Protein AF-A0A9Q0IWZ8-F1 (afdb_monomer_lite)

Organism: NCBI:txid630683

Secondary structure (DSSP, 8-state):
------SSSSSEEEEEE--SHHHHHHHHHHHHTT--EEEE-PPPBPTTSPBPS--S-HHHHHHHHHHHHHHHHHHHHHHHHGGGT----SS-----HHHHHHHHHHHHHHHHHHHHHHHHHTT-EEE-------------TT---EEEEEE---SSPPPTT---SSSSSSTTS-S-TTHHHH---HHHHTT-SS---SEEEE--SHHHHHHHHHHHHTT--EEEEESSSSSSTTS-HHHHHHHHHHS---EEE---S--------TT-------------------------S----HHHHHHHH-GGGEEEEEEEE--HHHHTTT--TTSEEEEEEEETTT-B-SSGGGG--BHHHHHTSPPPSS-TT-

Structure (mmCIF, N/CA/C/O backbone):
data_AF-A0A9Q0IWZ8-F1
#
_entry.id   AF-A0A9Q0IWZ8-F1
#
loop_
_atom_site.group_PDB
_atom_site.id
_atom_site.type_symbol
_atom_site.label_atom_id
_atom_site.label_alt_id
_atom_site.label_comp_id
_atom_site.label_asym_id
_atom_site.label_entity_id
_atom_site.label_seq_id
_atom_site.pdbx_PDB_ins_code
_atom_site.Cartn_x
_atom_site.Cartn_y
_atom_site.Cartn_z
_atom_site.occupancy
_atom_site.B_iso_or_equiv
_atom_site.auth_seq_id
_atom_site.auth_comp_id
_atom_site.auth_asym_id
_atom_site.auth_atom_id
_atom_site.pdbx_PDB_model_num
ATOM 1 N N . MET A 1 1 ? 23.465 -13.765 -27.617 1.00 41.19 1 MET A N 1
ATOM 2 C CA . MET A 1 1 ? 22.022 -13.737 -27.915 1.00 41.19 1 MET A CA 1
ATOM 3 C C . MET A 1 1 ? 21.893 -13.106 -29.280 1.00 41.19 1 MET A C 1
ATOM 5 O O . MET A 1 1 ? 22.362 -11.986 -29.436 1.00 41.19 1 MET A O 1
ATOM 9 N N . GLU A 1 2 ? 21.381 -13.839 -30.261 1.00 38.00 2 GLU A N 1
ATOM 10 C CA . GLU A 1 2 ? 21.085 -13.264 -31.574 1.00 38.00 2 GLU A CA 1
ATOM 11 C C . GLU A 1 2 ? 19.802 -12.437 -31.448 1.00 38.00 2 GLU A C 1
ATOM 13 O O . GLU A 1 2 ? 18.835 -12.878 -30.824 1.00 38.00 2 GLU A O 1
ATOM 18 N N . LEU A 1 3 ? 19.839 -11.201 -31.942 1.00 49.72 3 LEU A N 1
ATOM 19 C CA . LEU A 1 3 ? 18.728 -10.256 -31.854 1.00 49.72 3 LEU A CA 1
ATOM 20 C C . LEU A 1 3 ? 17.855 -10.374 -33.112 1.00 49.72 3 LEU A C 1
ATOM 22 O O . LEU A 1 3 ? 18.400 -10.577 -34.200 1.00 49.72 3 LEU A O 1
ATOM 26 N N . PRO A 1 4 ? 16.522 -10.234 -33.004 1.00 47.22 4 PRO A N 1
ATOM 27 C CA . PRO A 1 4 ? 15.637 -10.274 -34.162 1.00 47.22 4 PRO A CA 1
ATOM 28 C C . PRO A 1 4 ? 15.846 -9.038 -35.051 1.00 47.22 4 PRO A C 1
ATOM 30 O O . PRO A 1 4 ? 15.378 -7.937 -34.747 1.00 47.22 4 PRO A O 1
ATOM 33 N N . VAL A 1 5 ? 16.543 -9.235 -36.172 1.00 45.91 5 VAL A N 1
ATOM 34 C CA . VAL A 1 5 ? 16.814 -8.191 -37.169 1.00 45.91 5 VAL A CA 1
ATOM 35 C C . VAL A 1 5 ? 15.528 -7.880 -37.943 1.00 45.91 5 VAL A C 1
ATOM 37 O O . VAL A 1 5 ? 15.134 -8.618 -38.844 1.00 45.91 5 VAL A O 1
ATOM 40 N N . GLY A 1 6 ? 14.849 -6.799 -37.557 1.00 49.31 6 GLY A N 1
ATOM 41 C CA . GLY A 1 6 ? 13.676 -6.266 -38.255 1.00 49.31 6 GLY A CA 1
ATOM 42 C C . GLY A 1 6 ? 14.046 -5.263 -39.360 1.00 49.31 6 GLY A C 1
ATOM 43 O O . GLY A 1 6 ? 15.193 -4.829 -39.438 1.00 49.31 6 GLY A O 1
ATOM 44 N N . PRO A 1 7 ? 13.082 -4.832 -40.195 1.00 47.91 7 PRO A N 1
ATOM 45 C CA . PRO A 1 7 ? 13.319 -3.931 -41.334 1.00 47.91 7 PRO A CA 1
ATOM 46 C C . PRO A 1 7 ? 13.602 -2.457 -40.963 1.00 47.91 7 PRO A C 1
ATOM 48 O O . PRO A 1 7 ? 13.649 -1.605 -41.847 1.00 47.91 7 PRO A O 1
ATOM 51 N N . SER A 1 8 ? 13.758 -2.129 -39.678 1.00 57.41 8 SER A N 1
ATOM 52 C CA . SER A 1 8 ? 14.022 -0.765 -39.192 1.00 57.41 8 SER A CA 1
ATOM 53 C C . SER A 1 8 ? 15.515 -0.509 -38.959 1.00 57.41 8 SER A C 1
ATOM 55 O O . SER A 1 8 ? 16.271 -1.448 -38.729 1.00 57.41 8 SER A O 1
ATOM 57 N N . SER A 1 9 ? 15.907 0.757 -38.824 1.00 75.00 9 SER A N 1
ATOM 58 C CA . SER A 1 9 ? 17.243 1.164 -38.359 1.00 75.00 9 SER A CA 1
ATOM 59 C C . SER A 1 9 ? 17.556 0.866 -36.880 1.00 75.00 9 SER A C 1
ATOM 61 O O . SER A 1 9 ? 18.666 1.161 -36.447 1.00 75.00 9 SER A O 1
ATOM 63 N N . PHE A 1 10 ? 16.605 0.331 -36.104 1.00 77.12 10 PHE A N 1
ATOM 64 C CA . PHE A 1 10 ? 16.734 0.069 -34.666 1.00 77.12 10 PHE A CA 1
ATOM 65 C C . PHE A 1 10 ? 16.635 -1.432 -34.326 1.00 77.12 10 PHE A C 1
ATOM 67 O O . PHE A 1 10 ? 15.918 -2.195 -34.984 1.00 77.12 10 PHE A O 1
ATOM 74 N N . ASP A 1 11 ? 17.310 -1.862 -33.256 1.00 83.94 11 ASP A N 1
ATOM 75 C CA . ASP A 1 11 ? 17.249 -3.246 -32.749 1.00 83.94 11 ASP A CA 1
ATOM 76 C C . ASP A 1 11 ? 15.863 -3.581 -32.170 1.00 83.94 11 ASP A C 1
ATOM 78 O O . ASP A 1 11 ? 15.377 -4.705 -32.306 1.00 83.94 11 ASP A O 1
ATOM 82 N N . PHE A 1 12 ? 15.207 -2.583 -31.572 1.00 86.44 12 PHE A N 1
ATOM 83 C CA . PHE A 1 12 ? 13.867 -2.661 -30.995 1.00 86.44 12 PHE A CA 1
ATOM 84 C C . PHE A 1 12 ? 13.008 -1.473 -31.438 1.00 86.44 12 PHE A C 1
ATOM 86 O O . PHE A 1 12 ? 13.514 -0.403 -31.767 1.00 86.44 12 PHE A O 1
ATOM 93 N N . ASP A 1 13 ? 11.690 -1.635 -31.408 1.00 86.75 13 ASP A N 1
ATOM 94 C CA . ASP A 1 13 ? 10.763 -0.528 -31.668 1.00 86.75 13 ASP A CA 1
ATOM 95 C C . ASP A 1 13 ? 10.440 0.225 -30.360 1.00 86.75 13 ASP A C 1
ATOM 97 O O . ASP A 1 13 ? 10.184 1.428 -30.357 1.00 86.75 13 ASP A O 1
ATOM 101 N N . LEU A 1 14 ? 10.505 -0.478 -29.223 1.00 87.12 14 LEU A N 1
ATOM 102 C CA . LEU A 1 14 ? 10.275 0.072 -27.890 1.00 87.12 14 LEU A CA 1
ATOM 103 C C . LEU A 1 14 ? 11.307 -0.457 -26.883 1.00 87.12 14 LEU A C 1
ATOM 105 O O . LEU A 1 14 ? 11.433 -1.666 -26.688 1.00 87.12 14 LEU A O 1
ATOM 109 N N . LEU A 1 15 ? 11.972 0.462 -26.185 1.00 88.06 15 LEU A N 1
ATOM 110 C CA . LEU A 1 15 ? 12.718 0.217 -24.954 1.00 88.06 15 LEU A CA 1
ATOM 111 C C . LEU A 1 15 ? 11.889 0.694 -23.756 1.00 88.06 15 LEU A C 1
ATOM 113 O O . LEU A 1 15 ? 11.459 1.845 -23.706 1.00 88.06 15 LEU A O 1
ATOM 117 N N . VAL A 1 16 ? 11.720 -0.173 -22.763 1.00 87.31 16 VAL A N 1
ATOM 118 C CA . VAL A 1 16 ? 11.117 0.143 -21.468 1.00 87.31 16 VAL A CA 1
ATOM 119 C C . VAL A 1 16 ? 12.166 -0.036 -20.375 1.00 87.31 16 VAL A C 1
ATOM 121 O O . VAL A 1 16 ? 12.704 -1.129 -20.200 1.00 87.31 16 VAL A O 1
ATOM 124 N N . ILE A 1 17 ? 12.464 1.026 -19.629 1.00 82.81 17 ILE A N 1
ATOM 125 C CA . ILE A 1 17 ? 13.329 0.965 -18.444 1.00 82.81 17 ILE A CA 1
ATOM 126 C C . ILE A 1 17 ? 12.437 0.824 -17.209 1.00 82.81 17 ILE A C 1
ATOM 128 O O . ILE A 1 17 ? 11.689 1.746 -16.889 1.00 82.81 17 ILE A O 1
ATOM 132 N N . GLY A 1 18 ? 12.556 -0.320 -16.532 1.00 78.88 18 GLY A N 1
ATOM 133 C CA . GLY A 1 18 ? 11.791 -0.737 -15.357 1.00 78.88 18 GLY A CA 1
ATOM 134 C C . GLY A 1 18 ? 10.674 -1.737 -15.681 1.00 78.88 18 GLY A C 1
ATOM 135 O O . GLY A 1 18 ? 9.857 -1.517 -16.573 1.00 78.88 18 GLY A O 1
ATOM 136 N N . ALA A 1 19 ? 10.619 -2.843 -14.929 1.00 79.31 19 ALA A N 1
ATOM 137 C CA . ALA A 1 19 ? 9.578 -3.874 -15.052 1.00 79.31 19 ALA A CA 1
ATOM 138 C C . ALA A 1 19 ? 8.423 -3.702 -14.038 1.00 79.31 19 ALA A C 1
ATOM 140 O O . ALA A 1 19 ? 7.801 -4.681 -13.610 1.00 79.31 19 ALA A O 1
ATOM 141 N N . GLY A 1 20 ? 8.141 -2.459 -13.637 1.00 77.88 20 GLY A N 1
ATOM 142 C CA . GLY A 1 20 ? 6.992 -2.110 -12.802 1.00 77.88 20 GLY A CA 1
ATOM 143 C C . GLY A 1 20 ? 5.648 -2.345 -13.499 1.00 77.88 20 GLY A C 1
ATOM 144 O O . GLY A 1 20 ? 5.575 -2.813 -14.638 1.00 77.88 20 GLY A O 1
ATOM 145 N N . SER A 1 21 ? 4.552 -2.048 -12.802 1.00 77.56 21 SER A N 1
ATOM 146 C CA . SER A 1 21 ? 3.193 -2.240 -13.329 1.00 77.56 21 SER A CA 1
ATOM 147 C C . SER A 1 21 ? 2.927 -1.456 -14.622 1.00 77.56 21 SER A C 1
ATOM 149 O O . SER A 1 21 ? 2.274 -1.985 -15.523 1.00 77.56 21 SER A O 1
ATOM 151 N N . GLY A 1 22 ? 3.463 -0.237 -14.750 1.00 80.06 22 GLY A N 1
ATOM 152 C CA . GLY A 1 22 ? 3.332 0.581 -15.957 1.00 80.06 22 GLY A CA 1
ATOM 153 C C . GLY A 1 22 ? 4.172 0.035 -17.110 1.00 80.06 22 GLY A C 1
ATOM 154 O O . GLY A 1 22 ? 3.664 -0.148 -18.216 1.00 80.06 22 GLY A O 1
ATOM 155 N N . GLY A 1 23 ? 5.432 -0.305 -16.837 1.00 83.62 23 GLY A N 1
ATOM 156 C CA . GLY A 1 23 ? 6.359 -0.868 -17.814 1.00 83.62 23 GLY A CA 1
ATOM 157 C C . GLY A 1 23 ? 5.874 -2.210 -18.356 1.00 83.62 23 GLY A C 1
ATOM 158 O O . GLY A 1 23 ? 5.894 -2.435 -19.566 1.00 83.62 23 GLY A O 1
ATOM 159 N N . GLN A 1 24 ? 5.337 -3.072 -17.489 1.00 87.00 24 GLN A N 1
ATOM 160 C CA . GLN A 1 24 ? 4.680 -4.313 -17.893 1.00 87.00 24 GLN A CA 1
ATOM 161 C C . GLN A 1 24 ? 3.453 -4.069 -18.775 1.00 87.00 24 GLN A C 1
ATOM 163 O O . GLN A 1 24 ? 3.326 -4.730 -19.802 1.00 87.00 24 GLN A O 1
ATOM 168 N N . ALA A 1 25 ? 2.558 -3.150 -18.398 1.00 86.75 25 ALA A N 1
ATOM 169 C CA . ALA A 1 25 ? 1.354 -2.863 -19.178 1.00 86.75 25 ALA A CA 1
ATOM 170 C C . ALA A 1 25 ? 1.706 -2.364 -20.589 1.00 86.75 25 ALA A C 1
ATOM 172 O O . ALA A 1 25 ? 1.269 -2.952 -21.576 1.00 86.75 25 ALA A O 1
ATOM 173 N N . VAL A 1 26 ? 2.576 -1.353 -20.683 1.00 89.00 26 VAL A N 1
ATOM 174 C CA . VAL A 1 26 ? 3.018 -0.776 -21.963 1.00 89.00 26 VAL A CA 1
ATOM 175 C C . VAL A 1 26 ? 3.742 -1.813 -22.831 1.00 89.00 26 VAL A C 1
ATOM 177 O O . VAL A 1 26 ? 3.500 -1.875 -24.033 1.00 89.00 26 VAL A O 1
ATOM 180 N N . SER A 1 27 ? 4.581 -2.669 -22.239 1.00 90.62 27 SER A N 1
ATOM 181 C CA . SER A 1 27 ? 5.313 -3.702 -22.991 1.00 90.62 27 SER A CA 1
ATOM 182 C C . SER A 1 27 ? 4.393 -4.761 -23.594 1.00 90.62 27 SER A C 1
ATOM 184 O O . SER A 1 27 ? 4.568 -5.148 -24.748 1.00 90.62 27 SER A O 1
ATOM 186 N N . LYS A 1 28 ? 3.408 -5.230 -22.817 1.00 91.75 28 LYS A N 1
ATOM 187 C CA . LYS A 1 28 ? 2.446 -6.257 -23.248 1.00 91.75 28 LYS A CA 1
ATOM 188 C C . LYS A 1 28 ? 1.512 -5.717 -24.334 1.00 91.75 28 LYS A C 1
ATOM 190 O O . LYS A 1 28 ? 1.215 -6.436 -25.282 1.00 91.75 28 LYS A O 1
ATOM 195 N N . GLU A 1 29 ? 1.115 -4.451 -24.223 1.00 93.31 29 GLU A N 1
ATOM 196 C CA . GLU A 1 29 ? 0.294 -3.766 -25.224 1.00 93.31 29 GLU A CA 1
ATOM 197 C C . GLU A 1 29 ? 1.069 -3.530 -26.533 1.00 93.31 29 GLU A C 1
ATOM 199 O O . GLU A 1 29 ? 0.584 -3.857 -27.613 1.00 93.31 29 GLU A O 1
ATOM 204 N N . ALA A 1 30 ? 2.316 -3.050 -26.457 1.00 90.31 30 ALA A N 1
ATOM 205 C CA . ALA A 1 30 ? 3.157 -2.821 -27.635 1.00 90.31 30 ALA A CA 1
ATOM 206 C C . ALA A 1 30 ? 3.440 -4.112 -28.431 1.00 90.31 30 ALA A C 1
ATOM 208 O O . ALA A 1 30 ? 3.405 -4.096 -29.663 1.00 90.31 30 ALA A O 1
ATOM 209 N N . VAL A 1 31 ? 3.637 -5.244 -27.746 1.00 94.06 31 VAL A N 1
ATOM 210 C CA . VAL A 1 31 ? 3.687 -6.579 -28.372 1.00 94.06 31 VAL A CA 1
ATOM 211 C C . VAL A 1 31 ? 2.409 -6.896 -29.156 1.00 94.06 31 VAL A C 1
ATOM 213 O O . VAL A 1 31 ? 2.492 -7.462 -30.246 1.00 94.06 31 VAL A O 1
ATOM 216 N N . GLY A 1 32 ? 1.232 -6.511 -28.648 1.00 90.31 32 GLY A N 1
ATOM 217 C CA . GLY A 1 32 ? -0.049 -6.670 -29.348 1.00 90.31 32 GLY A CA 1
ATOM 218 C C . GLY A 1 32 ? -0.085 -5.947 -30.701 1.00 90.31 32 GLY A C 1
ATOM 219 O O . GLY A 1 32 ? -0.656 -6.457 -31.662 1.00 90.31 32 GLY A O 1
ATOM 220 N N . PHE A 1 33 ? 0.629 -4.823 -30.812 1.00 92.88 33 PHE A N 1
ATOM 221 C CA . PHE A 1 33 ? 0.873 -4.090 -32.062 1.00 92.88 33 PHE A CA 1
ATOM 222 C C . PHE A 1 33 ? 2.075 -4.615 -32.873 1.00 92.88 33 PHE A C 1
ATOM 224 O O . PHE A 1 33 ? 2.624 -3.892 -33.705 1.00 92.88 33 PHE A O 1
ATOM 231 N N . GLN A 1 34 ? 2.492 -5.865 -32.639 1.00 93.12 34 GLN A N 1
ATOM 232 C CA . GLN A 1 34 ? 3.598 -6.551 -33.323 1.00 93.12 34 GLN A CA 1
ATOM 233 C C . GLN A 1 34 ? 4.958 -5.837 -33.198 1.00 93.12 34 GLN A C 1
ATOM 235 O O . GLN A 1 34 ? 5.838 -6.009 -34.042 1.00 93.12 34 GLN A O 1
ATOM 240 N N . LYS A 1 35 ? 5.153 -5.038 -32.140 1.00 91.25 35 LYS A N 1
ATOM 241 C CA . LYS A 1 35 ? 6.415 -4.336 -31.878 1.00 91.25 35 LYS A CA 1
ATOM 242 C C . LYS A 1 35 ? 7.438 -5.244 -31.197 1.00 91.25 35 LYS A C 1
ATOM 244 O O . LYS A 1 35 ? 7.112 -6.011 -30.293 1.00 91.25 35 LYS A O 1
ATOM 249 N N . ARG A 1 36 ? 8.708 -5.097 -31.575 1.00 92.94 36 ARG A N 1
ATOM 250 C CA . ARG A 1 36 ? 9.866 -5.666 -30.875 1.00 92.94 36 ARG A CA 1
ATOM 251 C C . ARG A 1 36 ? 10.119 -4.839 -29.620 1.00 92.94 36 ARG A C 1
ATOM 253 O O . ARG A 1 36 ? 10.578 -3.699 -29.711 1.00 92.94 36 ARG A O 1
ATOM 260 N N . VAL A 1 37 ? 9.823 -5.413 -28.457 1.00 93.81 37 VAL A N 1
ATOM 261 C CA . VAL A 1 37 ? 9.954 -4.734 -27.161 1.00 93.81 37 VAL A CA 1
ATOM 262 C C . VAL A 1 37 ? 11.146 -5.274 -26.378 1.00 93.81 37 VAL A C 1
ATOM 264 O O . VAL A 1 37 ? 11.287 -6.487 -26.206 1.00 93.81 37 VAL A O 1
ATOM 267 N N . LEU 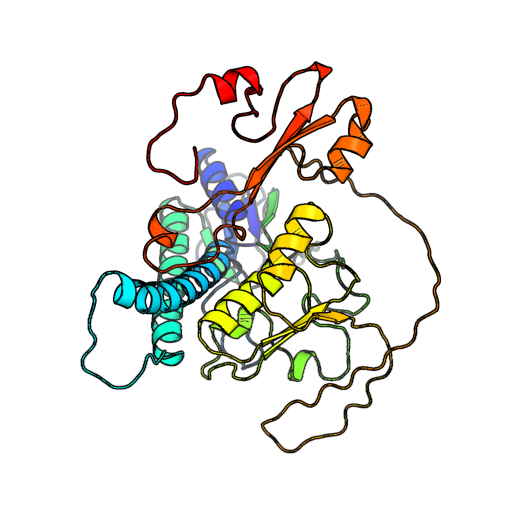A 1 38 ? 11.963 -4.362 -25.855 1.00 91.94 38 LEU A N 1
ATOM 268 C CA . LEU A 1 38 ? 12.998 -4.622 -24.861 1.00 91.94 38 LEU A CA 1
ATOM 269 C C . LEU A 1 38 ? 12.580 -4.017 -23.515 1.00 91.94 38 LEU A C 1
ATOM 271 O O . LEU A 1 38 ? 12.472 -2.802 -23.391 1.00 91.94 38 LEU A O 1
ATOM 275 N N . VAL A 1 39 ? 12.412 -4.852 -22.492 1.00 89.75 39 VAL A N 1
ATOM 276 C CA . VAL A 1 39 ? 12.325 -4.426 -21.088 1.00 89.75 39 VAL A CA 1
ATOM 277 C C . VAL A 1 39 ? 13.693 -4.581 -20.443 1.00 89.75 39 VAL A C 1
ATOM 279 O O . VAL A 1 39 ? 14.280 -5.664 -20.467 1.00 89.75 39 VAL A O 1
ATOM 282 N N . VAL A 1 40 ? 14.178 -3.512 -19.819 1.00 85.31 40 VAL A N 1
ATOM 283 C CA . VAL A 1 40 ? 15.370 -3.526 -18.973 1.00 85.31 40 VAL A CA 1
ATOM 284 C C . VAL A 1 40 ? 14.955 -3.288 -17.531 1.00 85.31 40 VAL A C 1
ATOM 286 O O . VAL A 1 40 ? 14.519 -2.191 -17.198 1.00 85.31 40 VAL A O 1
ATOM 289 N N . ASP A 1 41 ? 15.122 -4.287 -16.668 1.00 80.31 41 ASP A N 1
ATOM 290 C CA . ASP A 1 41 ? 14.846 -4.165 -15.236 1.00 80.31 41 ASP A CA 1
ATOM 291 C C . ASP A 1 41 ? 16.149 -3.919 -14.448 1.00 80.31 41 ASP A C 1
ATOM 293 O O . ASP A 1 41 ? 16.989 -4.829 -14.353 1.00 80.31 41 ASP A O 1
ATOM 297 N N . PRO A 1 42 ? 16.378 -2.706 -13.900 1.00 70.12 42 PRO A N 1
ATOM 298 C CA . PRO A 1 42 ? 17.619 -2.392 -13.209 1.00 70.12 42 PRO A CA 1
ATOM 299 C C . PRO A 1 42 ? 17.691 -3.070 -11.841 1.00 70.12 42 PRO A C 1
ATOM 301 O O . PRO A 1 42 ? 16.718 -3.136 -11.096 1.00 70.12 42 PRO A O 1
ATOM 304 N N . VAL A 1 43 ? 18.889 -3.510 -11.455 1.00 65.06 43 VAL A N 1
ATOM 305 C CA . VAL A 1 43 ? 19.142 -4.047 -10.111 1.00 65.06 43 VAL A CA 1
ATOM 306 C C . VAL A 1 43 ? 19.824 -2.984 -9.256 1.00 65.06 43 VAL A C 1
ATOM 308 O O . VAL A 1 43 ? 20.873 -2.441 -9.630 1.00 65.06 43 VAL A O 1
ATOM 311 N N . SER A 1 44 ? 19.254 -2.695 -8.089 1.00 52.91 44 SER A N 1
ATOM 312 C CA . SER A 1 44 ? 19.961 -1.975 -7.027 1.00 52.91 44 SER A CA 1
ATOM 313 C C . SER A 1 44 ? 20.825 -2.968 -6.238 1.00 52.91 44 SER A C 1
ATOM 315 O O . SER A 1 44 ? 20.280 -3.958 -5.751 1.00 52.91 44 SER A O 1
ATOM 317 N N . PRO A 1 45 ? 22.149 -2.764 -6.101 1.00 49.25 45 PRO A N 1
ATOM 318 C CA . PRO A 1 45 ? 22.876 -3.418 -5.018 1.00 49.25 45 PRO A CA 1
ATOM 319 C C . PRO A 1 45 ? 22.309 -2.897 -3.691 1.00 49.25 45 PRO A C 1
ATOM 321 O O . PRO A 1 45 ? 21.964 -1.716 -3.606 1.00 49.25 45 PRO A O 1
ATOM 324 N N . THR A 1 46 ? 22.184 -3.753 -2.677 1.00 48.56 46 THR A N 1
ATOM 325 C CA . THR A 1 46 ? 21.878 -3.270 -1.324 1.00 48.56 46 THR A CA 1
ATOM 326 C C . THR A 1 46 ? 23.150 -2.735 -0.668 1.00 48.56 46 THR A C 1
ATOM 328 O O . THR A 1 46 ? 24.262 -3.113 -1.047 1.00 48.56 46 THR A O 1
ATOM 331 N N . SER A 1 47 ? 22.994 -1.875 0.339 1.00 43.34 47 SER A N 1
ATOM 332 C CA . SER A 1 47 ? 24.097 -1.362 1.170 1.00 43.34 47 SER A CA 1
ATOM 333 C C . SER A 1 47 ? 24.970 -2.469 1.792 1.00 43.34 47 SER A C 1
ATOM 335 O O . SER A 1 47 ? 26.168 -2.280 1.980 1.00 43.34 47 SER A O 1
ATOM 337 N N . GLU A 1 48 ? 24.407 -3.658 2.032 1.00 46.66 48 GLU A N 1
ATOM 338 C CA . GLU A 1 48 ? 25.112 -4.837 2.568 1.00 46.66 48 GLU A CA 1
ATOM 339 C C . GLU A 1 48 ? 25.839 -5.681 1.495 1.00 46.66 48 GLU A C 1
ATOM 341 O O . GLU A 1 48 ? 26.285 -6.793 1.774 1.00 46.66 48 GLU A O 1
ATOM 346 N N . GLY A 1 49 ? 25.951 -5.201 0.250 1.00 36.88 49 GLY A N 1
ATOM 347 C CA . GLY A 1 49 ? 26.659 -5.899 -0.835 1.00 36.88 49 GLY A CA 1
ATOM 348 C C . GLY A 1 49 ? 25.928 -7.125 -1.395 1.00 36.88 49 GLY A C 1
ATOM 349 O O . GLY A 1 49 ? 26.427 -7.775 -2.315 1.00 36.88 49 GLY A O 1
ATOM 350 N N . SER A 1 50 ? 24.726 -7.424 -0.895 1.00 41.06 50 SER A N 1
ATOM 351 C CA . SER A 1 50 ? 23.843 -8.396 -1.528 1.00 41.06 50 SER A CA 1
ATOM 352 C C . SER A 1 50 ? 23.319 -7.820 -2.842 1.00 41.06 50 SER A C 1
ATOM 354 O O . SER A 1 50 ? 22.916 -6.654 -2.927 1.00 41.06 50 SER A O 1
ATOM 356 N N . THR A 1 51 ? 23.283 -8.640 -3.890 1.00 44.12 51 THR A N 1
ATOM 357 C CA . THR A 1 51 ? 22.478 -8.280 -5.057 1.00 44.12 51 THR A CA 1
ATOM 358 C C . THR A 1 51 ? 21.022 -8.405 -4.640 1.00 44.12 51 THR A C 1
ATOM 360 O O . THR A 1 51 ? 20.571 -9.500 -4.309 1.00 44.12 51 THR A O 1
ATOM 363 N N . SER A 1 52 ? 20.277 -7.292 -4.640 1.00 50.94 52 SER A N 1
ATOM 364 C CA . SER A 1 52 ? 18.823 -7.362 -4.491 1.00 50.94 52 SER A CA 1
ATOM 365 C C . SER A 1 52 ? 18.313 -8.371 -5.509 1.00 50.94 52 SER A C 1
ATOM 367 O O . SER A 1 52 ? 18.511 -8.175 -6.710 1.00 50.94 52 SER A O 1
ATOM 369 N N . VAL A 1 53 ? 17.668 -9.452 -5.061 1.00 50.44 53 VAL A N 1
ATOM 370 C CA . VAL A 1 53 ? 17.088 -10.452 -5.975 1.00 50.44 53 VAL A CA 1
ATOM 371 C C . VAL A 1 53 ? 15.936 -9.833 -6.777 1.00 50.44 53 VAL A C 1
ATOM 373 O O . VAL A 1 53 ? 15.587 -10.324 -7.849 1.00 50.44 53 VAL A O 1
ATOM 376 N N . LEU A 1 54 ? 15.467 -8.662 -6.352 1.00 54.06 54 LEU A N 1
ATOM 377 C CA . LEU A 1 54 ? 14.390 -7.879 -6.931 1.00 54.06 54 LEU A CA 1
ATOM 378 C C . LEU A 1 54 ? 14.964 -6.721 -7.765 1.00 54.06 54 LEU A C 1
ATOM 380 O O . LEU A 1 54 ? 15.883 -6.024 -7.319 1.00 54.06 54 LEU A O 1
ATOM 384 N N . GLY A 1 55 ? 14.446 -6.525 -8.978 1.00 55.72 55 GLY A N 1
ATOM 385 C CA . GLY A 1 55 ? 14.708 -5.314 -9.759 1.00 55.72 55 GLY A CA 1
ATOM 386 C C . GLY A 1 55 ? 13.744 -4.183 -9.392 1.00 55.72 55 GLY A C 1
ATOM 387 O O . GLY A 1 55 ? 13.287 -4.101 -8.254 1.00 55.72 55 GLY A O 1
ATOM 388 N N . TRP A 1 56 ? 13.415 -3.303 -10.337 1.00 55.84 56 TRP A N 1
ATOM 389 C CA . TRP A 1 56 ? 12.526 -2.150 -10.123 1.00 55.84 56 TRP A CA 1
ATOM 390 C C . TRP A 1 56 ? 11.029 -2.501 -10.244 1.00 55.84 56 TRP A C 1
ATOM 392 O O . TRP A 1 56 ? 10.188 -1.609 -10.339 1.00 55.84 56 TRP A O 1
ATOM 402 N N . SER A 1 57 ? 10.668 -3.789 -10.215 1.00 57.53 57 SER A N 1
ATOM 403 C CA . SER A 1 57 ? 9.272 -4.239 -10.175 1.00 57.53 57 SER A CA 1
ATOM 404 C C . SER A 1 57 ? 8.545 -3.708 -8.928 1.00 57.53 57 SER A C 1
ATOM 406 O O . SER A 1 57 ? 8.585 -4.301 -7.847 1.00 57.53 57 SER A O 1
ATOM 408 N N . SER A 1 58 ? 7.829 -2.593 -9.096 1.00 53.59 58 SER A N 1
ATOM 409 C CA . SER A 1 58 ? 6.990 -1.956 -8.069 1.00 53.59 58 SER A CA 1
ATOM 410 C C . SER A 1 58 ? 5.939 -2.899 -7.478 1.00 53.59 58 SER A C 1
ATOM 412 O O . SER A 1 58 ? 5.599 -2.795 -6.298 1.00 53.59 58 SER A O 1
ATOM 414 N N . VAL A 1 59 ? 5.487 -3.871 -8.279 1.00 55.94 59 VAL A N 1
ATOM 415 C CA . VAL A 1 59 ? 4.577 -4.951 -7.875 1.00 55.94 59 VAL A CA 1
ATOM 416 C C . VAL A 1 59 ? 5.122 -5.705 -6.661 1.00 55.94 59 VAL A C 1
ATOM 418 O O . VAL A 1 59 ? 4.357 -6.048 -5.760 1.00 55.94 59 VAL A O 1
ATOM 421 N N . THR A 1 60 ? 6.436 -5.927 -6.589 1.00 66.56 60 THR A N 1
ATOM 422 C CA . THR A 1 60 ? 7.035 -6.727 -5.521 1.00 66.56 60 THR A CA 1
ATOM 423 C C . THR A 1 60 ? 7.061 -5.976 -4.189 1.00 66.56 60 THR A C 1
ATOM 425 O O . THR A 1 60 ? 6.599 -6.510 -3.181 1.00 66.56 60 THR A O 1
ATOM 428 N N . MET A 1 61 ? 7.524 -4.722 -4.168 1.00 70.69 61 MET A N 1
ATOM 429 C CA . MET A 1 61 ? 7.662 -3.955 -2.920 1.00 70.69 61 MET A CA 1
ATOM 430 C C . MET A 1 61 ? 6.316 -3.587 -2.289 1.00 70.69 61 MET A C 1
ATOM 432 O O . MET A 1 61 ? 6.139 -3.744 -1.079 1.00 70.69 61 MET A O 1
ATOM 436 N N . ALA A 1 62 ? 5.333 -3.183 -3.100 1.00 71.75 62 ALA A N 1
ATOM 437 C CA . ALA A 1 62 ? 3.979 -2.921 -2.614 1.00 71.75 62 ALA A CA 1
ATOM 438 C C . ALA A 1 62 ? 3.298 -4.197 -2.077 1.00 71.75 62 ALA A C 1
ATOM 440 O O . ALA A 1 62 ? 2.551 -4.141 -1.098 1.00 71.75 62 ALA A O 1
ATOM 441 N N . THR A 1 63 ? 3.579 -5.362 -2.672 1.00 78.50 63 THR A N 1
ATOM 442 C CA . THR A 1 63 ? 3.063 -6.653 -2.185 1.00 78.50 63 THR A CA 1
ATOM 443 C C . THR A 1 63 ? 3.719 -7.058 -0.865 1.00 78.50 63 THR A C 1
ATOM 445 O O . THR A 1 63 ? 3.010 -7.441 0.065 1.00 78.50 63 THR A O 1
ATOM 448 N N . VAL A 1 64 ? 5.039 -6.892 -0.719 1.00 82.19 64 VAL A N 1
ATOM 449 C CA . VAL A 1 64 ? 5.744 -7.146 0.551 1.00 82.19 64 VAL A CA 1
ATOM 450 C C . VAL A 1 64 ? 5.214 -6.243 1.675 1.00 82.19 64 VAL A C 1
ATOM 452 O O . VAL A 1 64 ? 4.887 -6.762 2.743 1.00 82.19 64 VAL A O 1
ATOM 455 N N . ARG A 1 65 ? 5.013 -4.934 1.432 1.00 82.81 65 ARG A N 1
ATOM 456 C CA . ARG A 1 65 ? 4.367 -4.020 2.403 1.00 82.81 65 ARG A CA 1
ATOM 457 C C . ARG A 1 65 ? 2.974 -4.504 2.824 1.00 82.81 65 ARG A C 1
ATOM 459 O O . ARG A 1 65 ? 2.669 -4.530 4.016 1.00 82.81 65 ARG A O 1
ATOM 466 N N . LYS A 1 66 ? 2.141 -4.952 1.877 1.00 86.00 66 LYS A N 1
ATOM 467 C CA . LYS A 1 66 ? 0.803 -5.501 2.176 1.00 86.00 66 LYS A CA 1
ATOM 468 C C . LYS A 1 66 ? 0.853 -6.786 3.001 1.00 86.00 66 LYS A C 1
ATOM 470 O O . LYS A 1 66 ? 0.043 -6.942 3.909 1.00 86.00 66 LYS A O 1
ATOM 475 N N . LEU A 1 67 ? 1.795 -7.688 2.728 1.00 90.62 67 LEU A N 1
ATOM 476 C CA . LEU A 1 67 ? 1.957 -8.928 3.495 1.00 90.62 67 LEU A CA 1
ATOM 477 C C . LEU A 1 67 ? 2.490 -8.666 4.918 1.00 90.62 67 LEU A C 1
ATOM 479 O O . LEU A 1 67 ? 2.035 -9.310 5.862 1.00 90.62 67 LEU A O 1
ATOM 483 N N . LEU A 1 68 ? 3.369 -7.674 5.103 1.00 90.00 68 LEU A N 1
ATOM 484 C CA . LEU A 1 68 ? 3.789 -7.187 6.428 1.00 90.00 68 LEU A CA 1
ATOM 485 C C . LEU A 1 68 ? 2.618 -6.580 7.213 1.00 90.00 68 LEU A C 1
ATOM 487 O O . LEU A 1 68 ? 2.420 -6.900 8.386 1.00 90.00 68 LEU A O 1
ATOM 491 N N . HIS A 1 69 ? 1.797 -5.757 6.555 1.00 89.88 69 HIS A N 1
ATOM 492 C CA . HIS A 1 69 ? 0.569 -5.233 7.150 1.00 89.88 69 HIS A CA 1
ATOM 493 C C . HIS A 1 69 ? -0.411 -6.358 7.518 1.00 89.88 69 HIS A C 1
ATOM 495 O O . HIS A 1 69 ? -0.953 -6.361 8.620 1.00 89.88 69 HIS A O 1
ATOM 501 N N . GLN A 1 70 ? -0.570 -7.373 6.665 1.00 94.31 70 GLN A N 1
ATOM 502 C CA . GLN A 1 70 ? -1.392 -8.544 6.974 1.00 94.31 70 GLN A CA 1
ATOM 503 C C . GLN A 1 70 ? -0.864 -9.327 8.186 1.00 94.31 70 GLN A C 1
ATOM 505 O O . GLN A 1 70 ? -1.661 -9.747 9.021 1.00 94.31 70 GLN A O 1
ATOM 510 N N . ALA A 1 71 ? 0.454 -9.492 8.337 1.00 93.19 71 ALA A N 1
ATOM 511 C CA . ALA A 1 71 ? 1.041 -10.125 9.522 1.00 93.19 71 ALA A CA 1
ATOM 512 C C . ALA A 1 71 ? 0.740 -9.331 10.811 1.00 93.19 71 ALA A C 1
ATOM 514 O O . ALA A 1 71 ? 0.378 -9.915 11.836 1.00 93.19 71 ALA A O 1
ATOM 515 N N . SER A 1 72 ? 0.785 -7.996 10.741 1.00 90.31 72 SER A N 1
ATOM 516 C CA . SER A 1 72 ? 0.339 -7.113 11.825 1.00 90.31 72 SER A CA 1
ATOM 517 C C . SER A 1 72 ? -1.154 -7.294 12.152 1.00 90.31 72 SER A C 1
ATOM 519 O O . SER A 1 72 ? -1.507 -7.471 13.322 1.00 90.31 72 SER A O 1
ATOM 521 N N . LEU A 1 73 ? -2.030 -7.325 11.139 1.00 90.38 73 LEU A N 1
ATOM 522 C CA . LEU A 1 73 ? -3.469 -7.554 11.315 1.00 90.38 73 LEU A CA 1
ATOM 523 C C . LEU A 1 73 ? -3.772 -8.932 11.921 1.00 90.38 73 LEU A C 1
ATOM 525 O O . LEU A 1 73 ? -4.615 -9.022 12.812 1.00 90.38 73 LEU A O 1
ATOM 529 N N . LEU A 1 74 ? -3.057 -9.988 11.514 1.00 93.94 74 LEU A N 1
ATOM 530 C CA . LEU A 1 74 ? -3.169 -11.325 12.111 1.00 93.94 74 LEU A CA 1
ATOM 531 C C . LEU A 1 74 ? -2.825 -11.308 13.606 1.00 93.94 74 LEU A C 1
ATOM 533 O O . LEU A 1 74 ? -3.555 -11.888 14.406 1.00 93.94 74 LEU A O 1
ATOM 537 N N . GLY A 1 75 ? -1.781 -10.575 14.006 1.00 90.12 75 GLY A N 1
ATOM 538 C CA . GLY A 1 75 ? -1.449 -10.371 15.419 1.00 90.12 75 GLY A CA 1
ATOM 539 C C . GLY A 1 75 ? -2.584 -9.718 16.220 1.00 90.12 75 GLY A C 1
ATOM 540 O O . GLY A 1 75 ? -2.795 -10.066 17.382 1.00 90.12 75 GLY A O 1
ATOM 541 N N . GLN A 1 76 ? -3.356 -8.811 15.608 1.00 88.56 76 GLN A N 1
ATOM 542 C CA . GLN A 1 76 ? -4.562 -8.259 16.235 1.00 88.56 76 GLN A CA 1
ATOM 543 C C . GLN A 1 76 ? -5.724 -9.265 16.247 1.00 88.56 76 GLN A C 1
ATOM 545 O O . GLN A 1 76 ? -6.373 -9.425 17.277 1.00 88.56 76 GLN A O 1
ATOM 550 N N . ALA A 1 77 ? -5.962 -9.973 15.140 1.00 92.38 77 ALA A N 1
ATOM 551 C CA . ALA A 1 77 ? -7.042 -10.950 15.012 1.00 92.38 77 ALA A CA 1
ATOM 552 C C . ALA A 1 77 ? -6.897 -12.119 16.004 1.00 92.38 77 ALA A C 1
ATOM 554 O O . ALA A 1 77 ? -7.888 -12.572 16.571 1.00 92.38 77 ALA A O 1
ATOM 555 N N . ILE A 1 78 ? -5.666 -12.561 16.288 1.00 91.12 78 ILE A N 1
ATOM 556 C CA . ILE A 1 78 ? -5.389 -13.568 17.325 1.00 91.12 78 ILE A CA 1
ATOM 557 C C . ILE A 1 78 ? -5.799 -13.049 18.712 1.00 91.12 78 ILE A C 1
ATOM 559 O O . ILE A 1 78 ? -6.426 -13.786 19.473 1.00 91.12 78 ILE A O 1
ATOM 563 N N . ARG A 1 79 ? -5.527 -11.776 19.037 1.00 88.44 79 ARG A N 1
ATOM 564 C CA . ARG A 1 79 ? -5.975 -11.161 20.303 1.00 88.44 79 ARG A CA 1
ATOM 565 C C . ARG A 1 79 ? -7.501 -11.058 20.376 1.00 88.44 79 ARG A C 1
ATOM 567 O O . ARG A 1 79 ? -8.086 -11.439 21.387 1.00 88.44 79 ARG A O 1
ATOM 574 N N . ASP A 1 80 ? -8.143 -10.621 19.296 1.00 92.69 80 ASP A N 1
ATOM 575 C CA . ASP A 1 80 ? -9.605 -10.526 19.209 1.00 92.69 80 ASP A CA 1
ATOM 576 C C . ASP A 1 80 ? -10.285 -11.902 19.315 1.00 92.69 80 ASP A C 1
ATOM 578 O O . ASP A 1 80 ? -11.340 -12.022 19.936 1.00 92.69 80 ASP A O 1
ATOM 582 N N . SER A 1 81 ? -9.673 -12.962 18.770 1.00 94.44 81 SER A N 1
ATOM 583 C CA . SER A 1 81 ? -10.241 -14.319 18.761 1.00 94.44 81 SER A CA 1
ATOM 584 C C . SER A 1 81 ? -10.562 -14.856 20.163 1.00 94.44 81 SER A C 1
ATOM 586 O O . SER A 1 81 ? -11.558 -15.558 20.339 1.00 94.44 81 SER A O 1
ATOM 588 N N . GLN A 1 82 ? -9.807 -14.448 21.190 1.00 92.12 82 GLN A N 1
ATOM 589 C CA . GLN A 1 82 ? -10.077 -14.817 22.584 1.00 92.12 82 GLN A CA 1
ATOM 590 C C . GLN A 1 82 ? -11.449 -14.320 23.063 1.00 92.12 82 GLN A C 1
ATOM 592 O O . GLN A 1 82 ? -12.117 -14.982 23.854 1.00 92.12 82 GLN A O 1
ATOM 597 N N . LYS A 1 83 ? -11.914 -13.176 22.545 1.00 94.69 83 LYS A N 1
ATOM 598 C CA . LYS A 1 83 ? -13.237 -12.605 22.843 1.00 94.69 83 LYS A CA 1
ATOM 599 C C . LYS A 1 83 ? -14.369 -13.354 22.132 1.00 94.69 83 LYS A C 1
ATOM 601 O O . LYS A 1 83 ? -15.497 -13.342 22.611 1.00 94.69 83 LYS A O 1
ATOM 606 N N . PHE A 1 84 ? -14.048 -14.065 21.051 1.00 96.31 84 PHE A N 1
ATOM 607 C CA . PHE A 1 84 ? -14.922 -15.029 20.376 1.00 96.31 84 PHE A CA 1
ATOM 608 C C . PHE A 1 84 ? -14.803 -16.462 20.941 1.00 96.31 84 PHE A C 1
ATOM 610 O O . PHE A 1 84 ? -15.357 -17.392 20.361 1.00 96.31 84 PHE A O 1
ATOM 617 N N . GLY A 1 85 ? -14.104 -16.658 22.068 1.00 94.69 85 GLY A N 1
ATOM 618 C CA . GLY A 1 85 ? -14.019 -17.945 22.768 1.00 94.69 85 GLY A CA 1
ATOM 619 C C . GLY A 1 85 ? -12.857 -18.856 22.358 1.00 94.69 85 GLY A C 1
ATOM 620 O O . GLY A 1 85 ? -12.806 -19.995 22.816 1.00 94.69 85 GLY A O 1
ATOM 621 N N . TRP A 1 86 ? -11.911 -18.387 21.536 1.00 93.88 86 TRP A N 1
ATOM 622 C CA . TRP A 1 86 ? -10.711 -19.164 21.210 1.00 93.88 86 TRP A CA 1
ATOM 623 C C . TRP A 1 86 ? -9.731 -19.208 22.389 1.00 93.88 86 TRP A C 1
ATOM 625 O O . TRP A 1 86 ? -9.342 -18.176 22.938 1.00 93.88 86 TRP A O 1
ATOM 635 N N . THR A 1 87 ? -9.293 -20.411 22.757 1.00 88.88 87 THR A N 1
ATOM 636 C CA . THR A 1 87 ? -8.326 -20.655 23.837 1.00 88.88 87 THR A CA 1
ATOM 637 C C . THR A 1 87 ? -7.005 -21.171 23.278 1.00 88.88 87 THR A C 1
ATOM 639 O O . THR A 1 87 ? -6.999 -22.074 22.442 1.00 88.88 87 THR A O 1
ATOM 642 N N . PHE A 1 88 ? -5.888 -20.647 23.782 1.00 86.19 88 PHE A N 1
ATOM 643 C CA . PHE A 1 88 ? -4.535 -21.051 23.393 1.00 86.19 88 PHE A CA 1
ATOM 644 C C . PHE A 1 88 ? -3.820 -21.665 24.601 1.00 86.19 88 PHE A C 1
ATOM 646 O O . PHE A 1 88 ? -3.886 -21.109 25.696 1.00 86.19 88 PHE A O 1
ATOM 653 N N . ASN A 1 89 ? -3.154 -22.805 24.406 1.00 76.19 89 ASN A N 1
ATOM 654 C CA . ASN A 1 89 ? -2.635 -23.628 25.508 1.00 76.19 89 ASN A CA 1
ATOM 655 C C . ASN A 1 89 ? -1.208 -23.265 25.966 1.00 76.19 89 ASN A C 1
ATOM 657 O O . ASN A 1 89 ? -0.735 -23.844 26.940 1.00 76.19 89 ASN A O 1
ATOM 661 N N . GLU A 1 90 ? -0.513 -22.347 25.284 1.00 62.81 90 GLU A N 1
ATOM 662 C CA . GLU A 1 90 ? 0.918 -22.080 25.506 1.00 62.81 90 GLU A CA 1
ATOM 663 C C . GLU A 1 90 ? 1.269 -20.587 25.646 1.00 62.81 90 GLU A C 1
ATOM 665 O O . GLU A 1 90 ? 0.460 -19.684 25.421 1.00 62.81 90 GLU A O 1
ATOM 670 N N . THR A 1 91 ? 2.493 -20.341 26.115 1.00 66.00 91 THR A N 1
ATOM 671 C CA . THR A 1 91 ? 2.972 -19.082 26.697 1.00 66.00 91 THR A CA 1
ATOM 672 C C . THR A 1 91 ? 3.152 -17.940 25.694 1.00 66.00 91 THR A C 1
ATOM 674 O O . THR A 1 91 ? 4.202 -17.828 25.065 1.00 66.00 91 THR A O 1
ATOM 677 N N . GLY A 1 92 ? 2.196 -17.009 25.676 1.00 66.81 92 GLY A N 1
ATOM 678 C CA . GLY A 1 92 ? 2.355 -15.671 25.095 1.00 66.81 92 GLY A CA 1
ATOM 679 C C . GLY A 1 92 ? 2.342 -15.616 23.562 1.00 66.81 92 GLY A C 1
ATOM 680 O O . GLY A 1 92 ? 2.851 -16.488 22.865 1.00 66.81 92 GLY A O 1
ATOM 681 N N . LEU A 1 93 ? 1.775 -14.540 23.012 1.00 76.38 93 LEU A N 1
ATOM 682 C CA . LEU A 1 93 ? 1.843 -14.290 21.574 1.00 76.38 93 LEU A CA 1
ATOM 683 C C . LEU A 1 93 ? 3.250 -13.795 21.213 1.00 76.38 93 LEU A C 1
ATOM 685 O O . LEU A 1 93 ? 3.629 -12.689 21.597 1.00 76.38 93 LEU A O 1
ATOM 689 N N . SER A 1 94 ? 4.003 -14.597 20.462 1.00 82.06 94 SER A N 1
ATOM 690 C CA . SER A 1 94 ? 5.307 -14.224 19.905 1.00 82.06 94 SER A CA 1
ATOM 691 C C . SER A 1 94 ? 5.264 -14.229 18.375 1.00 82.06 94 SER A C 1
ATOM 693 O O . SER A 1 94 ? 4.454 -14.927 17.769 1.00 82.06 94 SER A O 1
ATOM 695 N N . HIS A 1 95 ? 6.110 -13.409 17.747 1.00 89.31 95 HIS A N 1
ATOM 696 C CA . HIS A 1 95 ? 6.177 -13.259 16.295 1.00 89.31 95 HIS A CA 1
ATOM 697 C C . HIS A 1 95 ? 7.623 -13.413 15.802 1.00 89.31 95 HIS A C 1
ATOM 699 O O . HIS A 1 95 ? 8.522 -12.696 16.250 1.00 89.31 95 HIS A O 1
ATOM 705 N N . SER A 1 96 ? 7.847 -14.328 14.855 1.00 91.56 96 SER A N 1
ATOM 706 C CA . SER A 1 96 ? 9.167 -14.603 14.280 1.00 91.56 96 SER A CA 1
ATOM 707 C C . SER A 1 96 ? 9.417 -13.747 13.034 1.00 91.56 96 SER A C 1
ATOM 709 O O . SER A 1 96 ? 8.984 -14.077 11.929 1.00 91.56 96 SER A O 1
ATOM 711 N N . TRP A 1 97 ? 10.170 -12.650 13.194 1.00 90.06 97 TRP A N 1
ATOM 712 C CA . TRP A 1 97 ? 10.627 -11.824 12.062 1.00 90.06 97 TRP A CA 1
ATOM 713 C C . TRP A 1 97 ? 11.373 -12.651 11.007 1.00 90.06 97 TRP A C 1
ATOM 715 O O . TRP A 1 97 ? 11.194 -12.438 9.811 1.00 90.06 97 TRP A O 1
ATOM 725 N N . THR A 1 98 ? 12.191 -13.612 11.443 1.00 90.88 98 THR A N 1
ATOM 726 C CA . THR A 1 98 ? 13.003 -14.459 10.561 1.00 90.88 98 THR A CA 1
ATOM 727 C C . THR A 1 98 ? 12.142 -15.342 9.657 1.00 90.88 98 THR A C 1
ATOM 729 O O . THR A 1 98 ? 12.429 -15.445 8.465 1.00 90.88 98 THR A O 1
ATOM 732 N N . GLU A 1 99 ? 11.078 -15.944 10.196 1.00 92.56 99 GLU A N 1
ATOM 733 C CA . GLU A 1 99 ? 10.145 -16.778 9.424 1.00 92.56 99 GLU A CA 1
ATOM 734 C C . GLU A 1 99 ? 9.312 -15.937 8.459 1.00 92.56 99 GLU A C 1
ATOM 736 O O . GLU A 1 99 ? 9.247 -16.263 7.271 1.00 92.56 99 GLU A O 1
ATOM 741 N N . LEU A 1 100 ? 8.756 -14.812 8.932 1.00 92.12 100 LEU A N 1
ATOM 742 C CA . LEU A 1 100 ? 8.014 -13.885 8.077 1.00 92.12 100 LEU A CA 1
ATOM 743 C C . LEU A 1 100 ? 8.894 -13.391 6.920 1.00 92.12 100 LEU A C 1
ATOM 745 O O . LEU A 1 100 ? 8.503 -13.500 5.761 1.00 92.12 100 LEU A O 1
ATOM 749 N N . ARG A 1 101 ? 10.118 -12.930 7.208 1.00 87.19 101 ARG A N 1
ATOM 750 C CA . ARG A 1 101 ? 11.101 -12.534 6.190 1.00 87.19 101 ARG A CA 1
ATOM 751 C C . ARG A 1 101 ? 11.385 -13.662 5.199 1.00 87.19 101 ARG A C 1
ATOM 753 O O . ARG A 1 101 ? 11.439 -13.398 4.003 1.00 87.19 101 ARG A O 1
ATOM 760 N N . GLY A 1 102 ? 11.576 -14.898 5.666 1.00 87.69 102 GLY A N 1
ATOM 761 C CA . GLY A 1 102 ? 11.829 -16.050 4.795 1.00 87.69 102 GLY A CA 1
ATOM 762 C C . GLY A 1 102 ? 10.695 -16.283 3.791 1.00 87.69 102 GLY A C 1
ATOM 763 O O . GLY A 1 102 ? 10.946 -16.423 2.590 1.00 87.69 102 GLY A O 1
ATOM 764 N N . ALA A 1 103 ? 9.447 -16.235 4.264 1.00 90.44 103 ALA A N 1
ATOM 765 C CA . ALA A 1 103 ? 8.263 -16.339 3.414 1.00 90.44 103 ALA A CA 1
ATOM 766 C C . ALA A 1 103 ? 8.141 -15.158 2.430 1.00 90.44 103 ALA A C 1
ATOM 768 O O . ALA A 1 103 ? 7.881 -15.371 1.245 1.00 90.44 103 ALA A O 1
ATOM 769 N N . LEU A 1 104 ? 8.385 -13.924 2.891 1.00 86.81 104 LEU A N 1
ATOM 770 C CA . LEU A 1 104 ? 8.340 -12.713 2.061 1.00 86.81 104 LEU A CA 1
ATOM 771 C C . LEU A 1 104 ? 9.400 -12.719 0.953 1.00 86.81 104 LEU A C 1
ATOM 773 O O . LEU A 1 104 ? 9.077 -12.386 -0.185 1.00 86.81 104 LEU A O 1
ATOM 777 N N . VAL A 1 105 ? 10.639 -13.124 1.259 1.00 81.38 105 VAL A N 1
ATOM 778 C CA . VAL A 1 105 ? 11.719 -13.276 0.268 1.00 81.38 105 VAL A CA 1
ATOM 779 C C . VAL A 1 105 ? 11.324 -14.314 -0.779 1.00 81.38 105 VAL A C 1
ATOM 781 O O . VAL A 1 105 ? 11.290 -13.992 -1.961 1.00 81.38 105 VAL A O 1
ATOM 784 N N . THR A 1 106 ? 10.925 -15.516 -0.353 1.00 85.44 106 THR A N 1
ATOM 785 C CA . THR A 1 106 ? 10.537 -16.606 -1.269 1.00 85.44 106 THR A CA 1
ATOM 786 C C . THR A 1 106 ? 9.380 -16.195 -2.190 1.00 85.44 106 THR A C 1
ATOM 788 O O . THR A 1 106 ? 9.393 -16.478 -3.391 1.00 85.44 106 THR A O 1
ATOM 791 N N . HIS A 1 107 ? 8.385 -15.480 -1.655 1.00 86.06 107 HIS A N 1
ATOM 792 C CA . HIS A 1 107 ? 7.279 -14.939 -2.443 1.00 86.06 107 HIS A CA 1
ATOM 793 C C . HIS A 1 107 ? 7.748 -13.867 -3.441 1.00 86.06 107 HIS A C 1
ATOM 795 O O . HIS A 1 107 ? 7.379 -13.914 -4.614 1.00 86.06 107 HIS A O 1
ATOM 801 N N . ALA A 1 108 ? 8.592 -12.931 -3.002 1.00 79.75 108 ALA A N 1
ATOM 802 C CA . ALA A 1 108 ? 9.125 -11.859 -3.836 1.00 79.75 108 ALA A CA 1
ATOM 803 C C . ALA A 1 108 ? 9.989 -12.386 -4.998 1.00 79.75 108 ALA A C 1
ATOM 805 O O . ALA A 1 108 ? 9.867 -11.906 -6.126 1.00 79.75 108 ALA A O 1
ATOM 806 N N . GLU A 1 109 ? 10.816 -13.404 -4.747 1.00 78.94 109 GLU A N 1
ATOM 807 C CA . GLU A 1 109 ? 11.602 -14.105 -5.768 1.00 78.94 109 GLU A CA 1
ATOM 808 C C . GLU A 1 109 ? 10.701 -14.821 -6.782 1.00 78.94 109 GLU A C 1
ATOM 810 O O . GLU A 1 109 ? 10.890 -14.674 -7.992 1.00 78.94 109 GLU A O 1
ATOM 815 N N . SER A 1 110 ? 9.674 -15.526 -6.296 1.00 83.88 110 SER A N 1
ATOM 816 C CA . SER A 1 110 ? 8.688 -16.214 -7.139 1.00 83.88 110 SER A CA 1
ATOM 817 C C . SER A 1 110 ? 7.945 -15.233 -8.053 1.00 83.88 110 SER A C 1
ATOM 819 O O . SER A 1 110 ? 7.882 -15.448 -9.262 1.00 83.88 110 SER A O 1
ATOM 821 N N . ALA A 1 111 ? 7.474 -14.104 -7.514 1.00 82.62 111 ALA A N 1
ATOM 822 C CA . ALA A 1 111 ? 6.780 -13.069 -8.280 1.00 82.62 111 ALA A CA 1
ATOM 823 C C . ALA A 1 111 ? 7.662 -12.449 -9.385 1.00 82.62 111 ALA A C 1
ATOM 825 O O . ALA A 1 111 ? 7.186 -12.192 -10.491 1.00 82.62 111 ALA A O 1
ATOM 826 N N . VAL A 1 112 ? 8.962 -12.246 -9.132 1.00 78.31 112 VAL A N 1
ATOM 827 C CA . VAL A 1 112 ? 9.909 -11.756 -10.154 1.00 78.31 112 VAL A CA 1
ATOM 828 C C . VAL A 1 112 ? 10.118 -12.788 -11.269 1.00 78.31 112 VAL A C 1
ATOM 830 O O . VAL A 1 112 ? 10.200 -12.415 -12.442 1.00 78.31 112 VAL A O 1
ATOM 833 N N . LEU A 1 113 ? 10.170 -14.083 -10.937 1.00 83.00 113 LEU A N 1
ATOM 834 C CA . LEU A 1 113 ? 10.242 -15.155 -11.936 1.00 83.00 113 LEU A CA 1
ATOM 835 C C . LEU A 1 113 ? 8.962 -15.237 -12.781 1.00 83.00 113 LEU A C 1
ATOM 837 O O . LEU A 1 113 ? 9.054 -15.404 -13.997 1.00 83.00 113 LEU A O 1
ATOM 841 N N . GLU A 1 114 ? 7.787 -15.065 -12.173 1.00 86.00 114 GLU A N 1
ATOM 842 C CA . GLU A 1 114 ? 6.501 -15.043 -12.880 1.00 86.00 114 GLU A CA 1
ATOM 843 C C . GLU A 1 114 ? 6.361 -13.844 -13.822 1.00 86.00 114 GLU A C 1
ATOM 845 O O . GLU A 1 114 ? 5.986 -14.035 -14.978 1.00 86.00 114 GLU A O 1
ATOM 850 N N . VAL A 1 115 ? 6.724 -12.633 -13.377 1.00 84.38 115 VAL A N 1
ATOM 851 C CA . VAL A 1 115 ? 6.751 -11.429 -14.229 1.00 84.38 115 VAL A CA 1
ATOM 852 C C . VAL A 1 115 ? 7.692 -11.625 -15.413 1.00 84.38 115 VAL A C 1
ATOM 854 O O . VAL A 1 115 ? 7.319 -11.336 -16.550 1.00 84.38 115 VAL A O 1
ATOM 857 N N . ARG A 1 116 ? 8.901 -12.150 -15.169 1.00 86.19 116 ARG A N 1
ATOM 858 C CA . ARG A 1 116 ? 9.856 -12.447 -16.241 1.00 86.19 116 ARG A CA 1
ATOM 859 C C . ARG A 1 116 ? 9.267 -13.442 -17.240 1.00 86.19 116 ARG A C 1
ATOM 861 O O . ARG A 1 116 ? 9.364 -13.186 -18.435 1.00 86.19 116 ARG A O 1
ATOM 868 N N . ARG A 1 117 ? 8.660 -14.533 -16.756 1.00 90.38 117 ARG A N 1
ATOM 869 C CA . ARG A 1 117 ? 8.028 -15.563 -17.593 1.00 90.38 117 ARG A CA 1
ATOM 870 C C . ARG A 1 117 ? 6.898 -14.979 -18.443 1.00 90.38 117 ARG A C 1
ATOM 872 O O . ARG A 1 117 ? 6.949 -15.115 -19.655 1.00 90.38 117 ARG A O 1
ATOM 879 N N . ASP A 1 118 ? 5.930 -14.278 -17.849 1.00 91.50 118 ASP A N 1
ATOM 880 C CA . ASP A 1 118 ? 4.790 -13.698 -18.585 1.00 91.50 118 ASP A CA 1
ATOM 881 C C . ASP A 1 118 ? 5.229 -12.647 -19.622 1.00 91.50 118 ASP A C 1
ATOM 883 O O . ASP A 1 118 ? 4.630 -12.553 -20.691 1.00 91.50 118 ASP A O 1
ATOM 887 N N . LEU A 1 119 ? 6.304 -11.892 -19.364 1.00 91.56 119 LEU A N 1
ATOM 888 C CA . LEU A 1 119 ? 6.906 -11.023 -20.380 1.00 91.56 119 LEU A CA 1
ATOM 889 C C . LEU A 1 119 ? 7.559 -11.835 -21.516 1.00 91.56 119 LEU A C 1
ATOM 891 O O . LEU A 1 119 ? 7.279 -11.566 -22.686 1.00 91.56 119 LEU A O 1
ATOM 895 N N . THR A 1 120 ? 8.384 -12.844 -21.206 1.00 92.75 120 THR A N 1
ATOM 896 C CA . THR A 1 120 ? 9.064 -13.651 -22.239 1.00 92.75 120 THR A CA 1
ATOM 897 C C . THR A 1 120 ? 8.109 -14.515 -23.059 1.00 92.75 120 THR A C 1
ATOM 899 O O . THR A 1 120 ? 8.292 -14.621 -24.269 1.00 92.75 120 THR A O 1
ATOM 902 N N . ASP A 1 121 ? 7.062 -15.071 -22.445 1.00 94.56 121 ASP A N 1
ATOM 903 C CA . ASP A 1 121 ? 6.043 -15.894 -23.113 1.00 94.56 121 ASP A CA 1
ATOM 904 C C . ASP A 1 121 ? 5.221 -15.068 -24.118 1.00 94.56 121 ASP A C 1
ATOM 906 O O . ASP A 1 121 ? 4.720 -15.595 -25.110 1.00 94.56 121 ASP A O 1
ATOM 910 N N . ARG A 1 122 ? 5.129 -13.748 -23.902 1.00 93.88 122 ARG A N 1
ATOM 911 C CA . ARG A 1 122 ? 4.538 -12.782 -24.842 1.00 93.88 122 ARG A CA 1
ATOM 912 C C . ARG A 1 122 ? 5.528 -12.280 -25.900 1.00 93.88 122 ARG A C 1
ATOM 914 O O . ARG A 1 122 ? 5.164 -11.444 -26.712 1.00 93.88 122 ARG A O 1
ATOM 921 N N . GLY A 1 123 ? 6.775 -12.748 -25.912 1.00 93.38 123 GLY A N 1
ATOM 922 C CA . GLY A 1 123 ? 7.791 -12.298 -26.870 1.00 93.38 123 GLY A CA 1
ATOM 923 C C . GLY A 1 123 ? 8.462 -10.963 -26.522 1.00 93.38 123 GLY A C 1
ATOM 924 O O . GLY A 1 123 ? 9.182 -10.411 -27.354 1.00 93.38 123 GLY A O 1
ATOM 925 N N . VAL A 1 124 ? 8.284 -10.444 -25.299 1.00 94.88 124 VAL A N 1
ATOM 926 C CA . VAL A 1 124 ? 9.082 -9.310 -24.808 1.00 94.88 124 VAL A CA 1
ATOM 927 C C . VAL A 1 124 ? 10.501 -9.797 -24.511 1.00 94.88 124 VAL A C 1
ATOM 929 O O . VAL A 1 124 ? 10.704 -10.751 -23.757 1.00 94.88 124 VAL A O 1
ATOM 932 N N . THR A 1 125 ? 11.511 -9.109 -25.042 1.00 93.56 125 THR A N 1
ATOM 933 C CA . THR A 1 125 ? 12.898 -9.344 -24.630 1.00 93.56 125 THR A CA 1
ATOM 934 C C . THR A 1 125 ? 13.116 -8.749 -23.243 1.00 93.56 125 THR A C 1
ATOM 936 O O . THR A 1 125 ? 13.013 -7.540 -23.068 1.00 93.56 125 THR A O 1
ATOM 939 N N . TYR A 1 126 ? 13.438 -9.584 -22.255 1.00 88.50 126 TYR A N 1
ATOM 940 C CA . TYR A 1 126 ? 13.677 -9.153 -20.876 1.00 88.50 126 TYR A CA 1
ATOM 941 C C . TYR A 1 126 ? 15.165 -9.214 -20.517 1.00 88.50 126 TYR A C 1
ATOM 943 O O . TYR A 1 126 ? 15.756 -10.298 -20.486 1.00 88.50 126 TYR A O 1
ATOM 951 N N . LEU A 1 127 ? 15.762 -8.069 -20.179 1.00 84.56 127 LEU A N 1
ATOM 952 C CA . LEU A 1 127 ? 17.132 -7.965 -19.682 1.00 84.56 127 LEU A CA 1
ATOM 953 C C . LEU A 1 127 ? 17.162 -7.439 -18.247 1.00 84.56 127 LEU A C 1
ATOM 955 O O . LEU A 1 127 ? 16.611 -6.392 -17.925 1.00 84.56 127 LEU A O 1
ATOM 959 N N . ARG A 1 128 ? 17.890 -8.141 -17.382 1.00 79.94 128 ARG A N 1
ATOM 960 C CA . ARG A 1 128 ? 18.174 -7.700 -16.016 1.00 79.94 128 ARG A CA 1
ATOM 961 C C . ARG A 1 128 ? 19.538 -7.015 -15.992 1.00 79.94 128 ARG A C 1
ATOM 963 O O . ARG A 1 128 ? 20.558 -7.677 -15.815 1.00 79.94 128 ARG A O 1
ATOM 970 N N . ALA A 1 129 ? 19.559 -5.711 -16.242 1.00 74.06 129 ALA A N 1
ATOM 971 C CA . ALA A 1 129 ? 20.788 -4.950 -16.455 1.00 74.06 129 ALA A CA 1
ATOM 972 C C . ALA A 1 129 ? 20.646 -3.495 -15.996 1.00 74.06 129 ALA A C 1
ATOM 974 O O . ALA A 1 129 ? 19.550 -2.945 -15.946 1.00 74.06 129 ALA A O 1
ATOM 975 N N . ARG A 1 130 ? 21.777 -2.845 -15.708 1.00 71.31 130 ARG A N 1
ATOM 976 C CA . ARG A 1 130 ? 21.846 -1.379 -15.702 1.00 71.31 130 ARG A CA 1
ATOM 977 C C . ARG A 1 130 ? 22.107 -0.905 -17.125 1.00 71.31 130 ARG A C 1
ATOM 979 O O . ARG A 1 130 ? 22.929 -1.499 -17.818 1.00 71.31 130 ARG A O 1
ATOM 986 N N . VAL A 1 131 ? 21.425 0.158 -17.530 1.00 68.81 131 VAL A N 1
ATOM 987 C CA . VAL A 1 131 ? 21.620 0.816 -18.824 1.00 68.81 131 VAL A CA 1
ATOM 988 C C . VAL A 1 131 ? 21.985 2.275 -18.625 1.00 68.81 131 VAL A C 1
ATOM 990 O O . VAL A 1 131 ? 21.519 2.928 -17.694 1.00 68.81 131 VAL A O 1
ATOM 993 N N . GLU A 1 132 ? 22.827 2.760 -19.525 1.00 73.06 132 GLU A N 1
ATOM 994 C CA . GLU A 1 132 ? 23.234 4.151 -19.648 1.00 73.06 132 GLU A CA 1
ATOM 995 C C . GLU A 1 132 ? 22.729 4.643 -21.007 1.00 73.06 132 GLU A C 1
ATOM 997 O O . GLU A 1 132 ? 22.985 4.007 -22.033 1.00 73.06 132 GLU A O 1
ATOM 1002 N N . LEU A 1 133 ? 21.973 5.741 -21.017 1.00 71.56 133 LEU A N 1
ATOM 1003 C CA . LEU A 1 133 ? 21.500 6.348 -22.258 1.00 71.56 133 LEU A CA 1
ATOM 1004 C C . LEU A 1 133 ? 22.644 7.162 -22.866 1.00 71.56 133 LEU A C 1
ATOM 1006 O O . LEU A 1 133 ? 23.044 8.185 -22.317 1.00 71.56 133 LEU A O 1
ATOM 1010 N N . VAL A 1 134 ? 23.165 6.696 -24.000 1.00 71.81 134 VAL A N 1
ATOM 1011 C CA . VAL A 1 134 ? 24.260 7.343 -24.732 1.00 71.81 134 VAL A CA 1
ATOM 1012 C C . VAL A 1 134 ? 23.745 7.928 -26.045 1.00 71.81 134 VAL A C 1
ATOM 1014 O O . VAL A 1 134 ? 23.011 7.271 -26.776 1.00 71.81 134 VAL A O 1
ATOM 1017 N N . THR A 1 135 ? 24.137 9.165 -26.347 1.00 63.88 135 THR A N 1
ATOM 1018 C CA . THR A 1 135 ? 23.729 9.898 -27.563 1.00 63.88 135 THR A CA 1
ATOM 1019 C C . THR A 1 135 ? 24.733 9.787 -28.715 1.00 63.88 135 THR A C 1
ATOM 1021 O O . THR A 1 135 ? 24.423 10.163 -29.841 1.00 63.88 135 THR A O 1
ATOM 1024 N N . ASP A 1 136 ? 25.932 9.265 -28.450 1.00 61.59 136 ASP A N 1
ATOM 1025 C CA . ASP A 1 136 ? 26.986 9.025 -29.441 1.00 61.59 136 ASP A CA 1
ATOM 1026 C C . ASP A 1 136 ? 26.823 7.659 -30.144 1.00 61.59 136 ASP A C 1
ATOM 1028 O O . ASP A 1 136 ? 26.529 6.645 -29.508 1.00 61.59 136 ASP A O 1
ATOM 1032 N N . THR A 1 137 ? 27.110 7.610 -31.449 1.00 57.28 137 THR A N 1
ATOM 1033 C CA . THR A 1 137 ? 27.063 6.407 -32.301 1.00 57.28 137 THR A CA 1
ATOM 1034 C C . THR A 1 137 ? 28.391 5.634 -32.394 1.00 57.28 137 THR A C 1
ATOM 1036 O O . THR A 1 137 ? 28.428 4.555 -32.980 1.00 57.28 137 THR A O 1
ATOM 1039 N N . GLY A 1 138 ? 29.480 6.102 -31.771 1.00 54.12 138 GLY A N 1
ATOM 1040 C CA . GLY A 1 138 ? 30.814 5.475 -31.756 1.00 54.12 138 GLY A CA 1
ATOM 1041 C C . GLY A 1 138 ? 30.948 4.032 -31.211 1.00 54.12 138 GLY A C 1
ATOM 1042 O O . GLY A 1 138 ? 31.352 3.809 -30.071 1.00 54.12 138 GLY A O 1
ATOM 1043 N N . GLY A 1 139 ? 30.707 3.030 -32.062 1.00 48.81 139 GLY A N 1
ATOM 1044 C CA . GLY A 1 139 ? 31.521 1.802 -32.183 1.00 48.81 139 GLY A CA 1
ATOM 1045 C C . GLY A 1 139 ? 31.609 0.770 -31.038 1.00 48.81 139 GLY A C 1
ATOM 1046 O O . GLY A 1 139 ? 32.273 -0.252 -31.221 1.00 48.81 139 GLY A O 1
ATOM 1047 N N . ARG A 1 140 ? 30.990 0.961 -29.864 1.00 52.34 140 ARG A N 1
ATOM 1048 C CA . ARG A 1 140 ? 31.045 -0.041 -28.772 1.00 52.34 140 ARG A CA 1
ATOM 1049 C C . ARG A 1 140 ? 30.109 -1.235 -29.026 1.00 52.34 140 ARG A C 1
ATOM 1051 O O . ARG A 1 140 ? 28.909 -1.052 -29.193 1.00 52.34 140 ARG A O 1
ATOM 1058 N N . LYS A 1 141 ? 30.645 -2.464 -28.935 1.00 52.84 141 LYS A N 1
ATOM 1059 C CA . LYS A 1 141 ? 29.966 -3.766 -29.179 1.00 52.84 141 LYS A CA 1
ATOM 1060 C C . LYS A 1 141 ? 28.824 -4.144 -28.206 1.00 52.84 141 LYS A C 1
ATOM 1062 O O . LYS A 1 141 ? 28.395 -5.292 -28.188 1.00 52.84 141 LYS A O 1
ATOM 1067 N N . SER A 1 142 ? 28.364 -3.223 -27.366 1.00 60.00 142 SER A N 1
ATOM 1068 C CA . SER A 1 142 ? 27.384 -3.467 -26.296 1.00 60.00 142 SER A CA 1
ATOM 1069 C C . SER A 1 142 ? 26.323 -2.363 -26.229 1.00 60.00 142 SER A C 1
ATOM 1071 O O . SER A 1 142 ? 25.901 -1.964 -25.145 1.00 60.00 142 SER A O 1
ATOM 1073 N N . ARG A 1 143 ? 25.948 -1.816 -27.389 1.00 69.94 143 ARG A N 1
ATOM 1074 C CA . ARG A 1 143 ? 24.860 -0.847 -27.541 1.00 69.94 143 ARG A CA 1
ATOM 1075 C C . ARG A 1 143 ? 23.659 -1.551 -28.168 1.00 69.94 143 ARG A C 1
ATOM 1077 O O . ARG A 1 143 ? 23.836 -2.332 -29.095 1.00 69.94 143 ARG A O 1
ATOM 1084 N N . LEU A 1 144 ? 22.475 -1.265 -27.637 1.00 77.25 144 LEU A N 1
ATOM 1085 C CA . LEU A 1 144 ? 21.181 -1.635 -28.205 1.00 77.25 144 LEU A CA 1
ATOM 1086 C C . LEU A 1 144 ? 20.444 -0.337 -28.521 1.00 77.25 144 LEU A C 1
ATOM 1088 O O . LEU A 1 144 ? 20.555 0.632 -27.766 1.00 77.25 144 LEU A O 1
ATOM 1092 N N . SER A 1 145 ? 19.713 -0.319 -29.623 1.00 79.62 145 SER A N 1
ATOM 1093 C CA . SER A 1 145 ? 19.020 0.854 -30.142 1.00 79.62 145 SER A CA 1
ATOM 1094 C C . SER A 1 145 ? 17.507 0.623 -30.171 1.00 79.62 145 SER A C 1
ATOM 1096 O O . SER A 1 145 ? 17.040 -0.483 -30.446 1.00 79.62 145 SER A O 1
ATOM 1098 N N . ALA A 1 146 ? 16.733 1.664 -29.861 1.00 82.00 146 ALA A N 1
ATOM 1099 C CA . ALA A 1 146 ? 15.276 1.613 -29.873 1.00 82.00 146 ALA A CA 1
ATOM 1100 C C . ALA A 1 146 ? 14.680 2.910 -30.427 1.00 82.00 146 ALA A C 1
ATOM 1102 O O . ALA A 1 146 ? 15.210 3.987 -30.155 1.00 82.00 146 ALA A O 1
ATOM 1103 N N . GLU A 1 147 ? 13.581 2.798 -31.176 1.00 80.06 147 GLU A N 1
ATOM 1104 C CA . GLU A 1 147 ? 12.857 3.951 -31.734 1.00 80.06 147 GLU A CA 1
ATOM 1105 C C . GLU A 1 147 ? 12.161 4.773 -30.632 1.00 80.06 147 GLU A C 1
ATOM 1107 O O . GLU A 1 147 ? 12.276 5.996 -30.597 1.00 80.06 147 GLU A O 1
ATOM 1112 N N . THR A 1 148 ? 11.471 4.102 -29.702 1.00 80.38 148 THR A N 1
ATOM 1113 C CA . THR A 1 148 ? 10.763 4.736 -28.576 1.00 80.38 148 THR A CA 1
ATOM 1114 C C . THR A 1 148 ? 11.365 4.326 -27.232 1.00 80.38 148 THR A C 1
ATOM 1116 O O . THR A 1 148 ? 11.693 3.158 -27.026 1.00 80.38 148 THR A O 1
ATOM 1119 N N . LEU A 1 149 ? 11.450 5.267 -26.285 1.00 82.88 149 LEU A N 1
ATOM 1120 C CA . LEU A 1 149 ? 11.823 5.021 -24.888 1.00 82.88 149 LEU A CA 1
ATOM 1121 C C . LEU A 1 149 ? 10.649 5.332 -23.949 1.00 82.88 149 LEU A C 1
ATOM 1123 O O . LEU A 1 149 ? 10.096 6.429 -23.980 1.00 82.88 149 LEU A O 1
ATOM 1127 N N . VAL A 1 150 ? 10.342 4.397 -23.052 1.00 80.75 150 VAL A N 1
ATOM 1128 C CA . VAL A 1 150 ? 9.467 4.592 -21.889 1.00 80.75 150 VAL A CA 1
ATOM 1129 C C . VAL A 1 150 ? 10.261 4.303 -20.618 1.00 80.75 150 VAL A C 1
ATOM 1131 O O . VAL A 1 150 ? 11.026 3.343 -20.553 1.00 80.75 150 VAL A O 1
ATOM 1134 N N . VAL A 1 151 ? 10.084 5.131 -19.590 1.00 78.44 151 VAL A N 1
ATOM 1135 C CA . VAL A 1 151 ? 10.694 4.931 -18.269 1.00 78.44 151 VAL A CA 1
ATOM 1136 C C . VAL A 1 151 ? 9.569 4.735 -17.258 1.00 78.44 151 VAL A C 1
ATOM 1138 O O . VAL A 1 151 ? 8.846 5.684 -16.963 1.00 78.44 151 VAL A O 1
ATOM 1141 N N . ASP A 1 152 ? 9.431 3.518 -16.733 1.00 72.50 152 ASP A N 1
ATOM 1142 C CA . ASP A 1 152 ? 8.634 3.234 -15.538 1.00 72.50 152 ASP A CA 1
ATOM 1143 C C . ASP A 1 152 ? 9.592 3.090 -14.350 1.00 72.50 152 ASP A C 1
ATOM 1145 O O . ASP A 1 152 ? 10.161 2.017 -14.138 1.00 72.50 152 ASP A O 1
ATOM 1149 N N . PRO A 1 153 ? 9.818 4.152 -13.562 1.00 60.97 153 PRO A N 1
ATOM 1150 C CA . PRO A 1 153 ? 10.736 4.062 -12.440 1.00 60.97 153 PRO A CA 1
ATOM 1151 C C . PRO A 1 153 ? 10.192 3.192 -11.286 1.00 60.97 153 PRO A C 1
ATOM 1153 O O . PRO A 1 153 ? 10.973 2.807 -10.416 1.00 60.97 153 PRO A O 1
ATOM 1156 N N . GLY A 1 154 ? 8.895 2.852 -11.280 1.00 58.00 154 GLY A N 1
ATOM 1157 C CA . GLY A 1 154 ? 8.199 2.191 -10.173 1.00 58.00 154 GLY A CA 1
ATOM 1158 C C . GLY A 1 154 ? 7.597 3.166 -9.145 1.00 58.00 154 GLY A C 1
ATOM 1159 O O . GLY A 1 154 ? 7.732 4.384 -9.255 1.00 58.00 154 GLY A O 1
ATOM 1160 N N . GLU A 1 155 ? 6.910 2.640 -8.120 1.00 51.75 155 GLU A N 1
ATOM 1161 C CA . GLU A 1 155 ? 6.438 3.459 -6.989 1.00 51.75 155 GLU A CA 1
ATOM 1162 C C . GLU A 1 155 ? 7.622 4.061 -6.213 1.00 51.75 155 GLU A C 1
ATOM 1164 O O . GLU A 1 155 ? 8.674 3.435 -6.086 1.00 51.75 155 GLU A O 1
ATOM 1169 N N . GLY A 1 156 ? 7.460 5.284 -5.692 1.00 48.03 156 GLY A N 1
ATOM 1170 C CA . GLY A 1 156 ? 8.449 5.986 -4.851 1.00 48.03 156 GLY A CA 1
ATOM 1171 C C . GLY A 1 156 ? 9.715 6.476 -5.576 1.00 48.03 156 GLY A C 1
ATOM 1172 O O . GLY A 1 156 ? 10.312 7.490 -5.205 1.00 48.03 156 GLY A O 1
ATOM 1173 N N . ARG A 1 157 ? 10.101 5.814 -6.664 1.00 50.78 157 ARG A N 1
ATOM 1174 C CA . ARG A 1 157 ? 11.242 6.165 -7.508 1.00 50.78 157 ARG A CA 1
ATOM 1175 C C . ARG A 1 157 ? 10.775 7.175 -8.557 1.00 50.78 157 ARG A C 1
ATOM 1177 O O . ARG A 1 157 ? 9.912 6.897 -9.376 1.00 50.78 157 ARG A O 1
ATOM 1184 N N . GLY A 1 158 ? 11.315 8.388 -8.513 1.00 42.97 158 GLY A N 1
ATOM 1185 C CA . GLY A 1 158 ? 11.090 9.399 -9.553 1.00 42.97 158 GLY A CA 1
ATOM 1186 C C . GLY A 1 158 ? 12.184 9.370 -10.619 1.00 42.97 158 GLY A C 1
ATOM 1187 O O . GLY A 1 158 ? 13.238 8.761 -10.416 1.00 42.97 158 GLY A O 1
ATOM 1188 N N . TYR A 1 159 ? 11.959 10.084 -11.722 1.00 38.69 159 TYR A N 1
ATOM 1189 C CA . TYR A 1 159 ? 12.875 10.139 -12.863 1.00 38.69 159 TYR A CA 1
ATOM 1190 C C . TYR A 1 159 ? 14.312 10.555 -12.480 1.00 38.69 159 TYR A C 1
ATOM 1192 O O . TYR A 1 159 ? 14.504 11.312 -11.513 1.00 38.69 159 TYR A O 1
ATOM 1200 N N . PRO A 1 160 ? 15.333 10.104 -13.238 1.00 35.59 160 PRO A N 1
ATOM 1201 C CA . PRO A 1 160 ? 16.680 10.661 -13.153 1.00 35.59 160 PRO A CA 1
ATOM 1202 C C . PRO A 1 160 ? 16.635 12.168 -13.443 1.00 35.59 160 PRO A C 1
ATOM 1204 O O . PRO A 1 160 ? 16.139 12.577 -14.489 1.00 35.59 160 PRO A O 1
ATOM 1207 N N . GLY A 1 161 ? 17.122 12.990 -12.510 1.00 36.19 161 GLY A N 1
ATOM 1208 C CA . GLY A 1 161 ? 17.139 14.456 -12.624 1.00 36.19 161 GLY A CA 1
ATOM 1209 C C . GLY A 1 161 ? 16.059 15.204 -11.827 1.00 36.19 161 GLY A C 1
ATOM 1210 O O . GLY A 1 161 ? 16.263 16.370 -11.505 1.00 36.19 161 GLY A O 1
ATOM 1211 N N . GLU A 1 162 ? 14.956 14.565 -11.416 1.00 36.28 162 GLU A N 1
ATOM 1212 C CA . GLU A 1 162 ? 13.924 15.230 -10.597 1.00 36.28 162 GLU A CA 1
ATOM 1213 C C . GLU A 1 162 ? 14.161 15.051 -9.087 1.00 36.28 162 GLU A C 1
ATOM 1215 O O . GLU A 1 162 ? 13.563 14.187 -8.430 1.00 36.28 162 GLU A O 1
ATOM 1220 N N . ALA A 1 163 ? 15.016 15.904 -8.517 1.00 35.91 163 ALA A N 1
ATOM 1221 C CA . ALA A 1 163 ? 15.185 16.047 -7.072 1.00 35.91 163 ALA A CA 1
ATOM 1222 C C . ALA A 1 163 ? 13.995 16.808 -6.446 1.00 35.91 163 ALA A C 1
ATOM 1224 O O . ALA A 1 163 ? 14.029 18.022 -6.255 1.00 35.91 163 ALA A O 1
ATOM 1225 N N . ARG A 1 164 ? 12.917 16.085 -6.121 1.00 36.41 164 ARG A N 1
ATOM 1226 C CA . ARG A 1 164 ? 11.825 16.570 -5.258 1.00 36.41 164 ARG A CA 1
ATOM 1227 C C . ARG A 1 164 ? 11.724 15.700 -4.004 1.00 36.41 164 ARG A C 1
ATOM 1229 O O . ARG A 1 164 ? 11.102 14.641 -4.036 1.00 36.41 164 ARG A O 1
ATOM 1236 N N . GLY A 1 165 ? 12.348 16.171 -2.925 1.00 35.09 165 GLY A N 1
ATOM 1237 C CA . GLY A 1 165 ? 12.337 15.563 -1.590 1.00 35.09 165 GLY A CA 1
ATOM 1238 C C . GLY A 1 165 ? 13.658 15.816 -0.861 1.00 35.09 165 GLY A C 1
ATOM 1239 O O . GLY A 1 165 ? 14.642 15.185 -1.218 1.00 35.09 165 GLY A O 1
ATOM 1240 N N . TYR A 1 166 ? 13.632 16.717 0.133 1.00 36.22 166 TYR A N 1
ATOM 1241 C CA . TYR A 1 166 ? 14.769 17.268 0.900 1.00 36.22 166 TYR A CA 1
ATOM 1242 C C . TYR A 1 166 ? 15.888 17.964 0.080 1.00 36.22 166 TYR A C 1
ATOM 1244 O O . TYR A 1 166 ? 16.247 17.517 -1.008 1.00 36.22 166 TYR A O 1
ATOM 1252 N N . PRO A 1 167 ? 16.471 19.078 0.575 1.00 29.83 167 PRO A N 1
ATOM 1253 C CA . PRO A 1 167 ? 17.631 19.724 -0.040 1.00 29.83 167 PRO A CA 1
ATOM 1254 C C . PRO A 1 167 ? 18.931 18.987 0.335 1.00 29.83 167 PRO A C 1
ATOM 1256 O O . PRO A 1 167 ? 19.791 19.518 1.034 1.00 29.83 167 PRO A O 1
ATOM 1259 N N . GLY A 1 168 ? 19.059 17.750 -0.143 1.00 33.88 168 GLY A N 1
ATOM 1260 C CA . GLY A 1 168 ? 20.233 16.893 0.006 1.00 33.88 168 GLY A CA 1
ATOM 1261 C C . GLY A 1 168 ? 20.300 15.899 -1.153 1.00 33.88 168 GLY A C 1
ATOM 1262 O O . GLY A 1 168 ? 19.272 15.439 -1.649 1.00 33.88 168 GLY A O 1
ATOM 1263 N N . GLU A 1 169 ? 21.499 15.594 -1.645 1.00 33.47 169 GLU A N 1
ATOM 1264 C CA . GLU A 1 169 ? 21.670 14.760 -2.840 1.00 33.47 169 GLU A CA 1
ATOM 1265 C C . GLU A 1 169 ? 21.341 13.280 -2.559 1.00 33.47 169 GLU A C 1
ATOM 1267 O O . GLU A 1 169 ? 22.225 12.478 -2.267 1.00 33.47 169 GLU A O 1
ATOM 1272 N N . GLY A 1 170 ? 20.074 12.878 -2.671 1.00 44.03 170 GLY A N 1
ATOM 1273 C CA . GLY A 1 170 ? 19.681 11.464 -2.642 1.00 44.03 170 GLY A CA 1
ATOM 1274 C C . GLY A 1 170 ? 18.234 11.225 -2.219 1.00 44.03 170 GLY A C 1
ATOM 1275 O O . GLY A 1 170 ? 17.786 11.721 -1.193 1.00 44.03 170 GLY A O 1
ATOM 1276 N N . ARG A 1 171 ? 17.492 10.411 -2.984 1.00 57.47 171 ARG A N 1
ATOM 1277 C CA . ARG A 1 171 ? 16.143 9.972 -2.581 1.00 57.47 171 ARG A CA 1
ATOM 1278 C C . ARG A 1 171 ? 16.228 9.137 -1.297 1.00 57.47 171 ARG A C 1
ATOM 1280 O O . ARG A 1 171 ? 17.026 8.209 -1.242 1.00 57.47 171 ARG A O 1
ATOM 1287 N N . GLY A 1 172 ? 15.347 9.406 -0.333 1.00 56.56 172 GLY A N 1
ATOM 1288 C CA . GLY A 1 172 ? 15.110 8.529 0.822 1.00 56.56 172 GLY A CA 1
ATOM 1289 C C . GLY A 1 172 ? 16.045 8.706 2.022 1.00 56.56 172 GLY A C 1
ATOM 1290 O O . GLY A 1 172 ? 15.878 7.981 2.997 1.00 56.56 172 GLY A O 1
ATOM 1291 N N . TYR A 1 173 ? 16.974 9.666 1.986 1.00 65.12 173 TYR A N 1
ATOM 1292 C CA . TYR A 1 173 ? 17.879 9.974 3.099 1.00 65.12 173 TYR A CA 1
ATOM 1293 C C . TYR A 1 173 ? 17.717 11.442 3.544 1.00 65.12 173 TYR A C 1
ATOM 1295 O O . TYR A 1 173 ? 17.408 12.282 2.695 1.00 65.12 173 TYR A O 1
ATOM 1303 N N . PRO A 1 174 ? 17.891 11.786 4.839 1.00 63.59 174 PRO A N 1
ATOM 1304 C CA . PRO A 1 174 ? 17.666 13.152 5.328 1.00 63.59 174 PRO A CA 1
ATOM 1305 C C . PRO A 1 174 ? 18.687 14.202 4.852 1.00 63.59 174 PRO A C 1
ATOM 1307 O O . PRO A 1 174 ? 18.434 15.393 5.012 1.00 63.59 174 PRO A O 1
ATOM 1310 N N . GLY A 1 175 ? 19.829 13.791 4.292 1.00 65.75 175 GLY A N 1
ATOM 1311 C CA . GLY A 1 175 ? 20.927 14.679 3.901 1.00 65.75 175 GLY A CA 1
ATOM 1312 C C . GLY A 1 175 ? 21.878 15.020 5.054 1.00 65.75 175 GLY A C 1
ATOM 1313 O O . GLY A 1 175 ? 22.502 16.081 5.031 1.00 65.75 175 GLY A O 1
ATOM 1314 N N . VAL A 1 176 ? 21.977 14.154 6.069 1.00 66.44 176 VAL A N 1
ATOM 1315 C CA . VAL A 1 176 ? 22.767 14.387 7.294 1.00 66.44 176 VAL A CA 1
ATOM 1316 C C . VAL A 1 176 ? 23.996 13.469 7.364 1.00 66.44 176 VAL A C 1
ATOM 1318 O O . VAL A 1 176 ? 23.945 12.347 6.865 1.00 66.44 176 VAL A O 1
ATOM 1321 N N . PRO A 1 177 ? 25.111 13.889 7.997 1.00 68.19 177 PRO A N 1
ATOM 1322 C CA . PRO A 1 177 ? 26.322 13.070 8.070 1.00 68.19 177 PRO A CA 1
ATOM 1323 C C . PRO A 1 177 ? 26.070 11.674 8.662 1.00 68.19 177 PRO A C 1
ATOM 1325 O O . PRO A 1 177 ? 25.582 11.549 9.786 1.00 68.19 177 PRO A O 1
ATOM 1328 N N . GLY A 1 178 ? 26.444 10.631 7.917 1.00 66.81 178 GLY A N 1
ATOM 1329 C CA . GLY A 1 178 ? 26.273 9.233 8.318 1.00 66.81 178 GLY A CA 1
ATOM 1330 C C . GLY A 1 178 ? 24.925 8.604 7.944 1.00 66.81 178 GLY A C 1
ATOM 1331 O O . GLY A 1 178 ? 24.682 7.455 8.309 1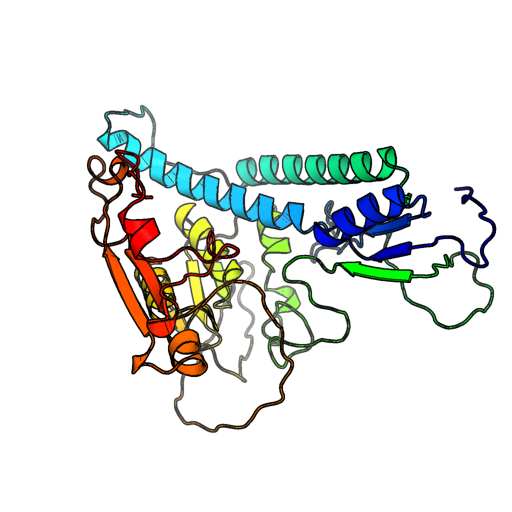.00 66.81 178 GLY A O 1
ATOM 1332 N N . ASP A 1 179 ? 24.018 9.316 7.265 1.00 63.72 179 ASP A N 1
ATOM 1333 C CA . ASP A 1 179 ? 22.694 8.772 6.944 1.00 63.72 179 ASP A CA 1
ATOM 1334 C C . ASP A 1 179 ? 22.740 7.566 5.998 1.00 63.72 179 ASP A C 1
ATOM 1336 O O . ASP A 1 179 ? 22.063 6.572 6.251 1.00 63.72 179 ASP A O 1
ATOM 1340 N N . ARG A 1 180 ? 23.574 7.594 4.959 1.00 68.19 180 ARG A N 1
ATOM 1341 C CA . ARG A 1 180 ? 23.741 6.477 4.015 1.00 68.19 180 ARG A CA 1
ATOM 1342 C C . ARG A 1 180 ? 24.349 5.226 4.652 1.00 68.19 180 ARG A C 1
ATOM 1344 O O . ARG A 1 180 ? 24.104 4.126 4.167 1.00 68.19 180 ARG A O 1
ATOM 1351 N N . GLU A 1 181 ? 25.135 5.379 5.715 1.00 68.75 181 GLU A N 1
ATOM 1352 C CA . GLU A 1 181 ? 25.768 4.277 6.445 1.00 68.75 181 GLU A CA 1
ATOM 1353 C C . GLU A 1 181 ? 24.897 3.722 7.587 1.00 68.75 181 GLU A C 1
ATOM 1355 O O . GLU A 1 181 ? 25.066 2.563 7.978 1.00 68.75 181 GLU A O 1
ATOM 1360 N N . LEU A 1 182 ? 23.999 4.538 8.155 1.00 66.25 182 LEU A N 1
ATOM 1361 C CA . LEU A 1 182 ? 23.269 4.222 9.392 1.00 66.25 182 LEU A CA 1
ATOM 1362 C C . LEU A 1 182 ? 21.751 4.083 9.207 1.00 66.25 182 LEU A C 1
ATOM 1364 O O . LEU A 1 182 ? 21.120 3.321 9.946 1.00 66.25 182 LEU A O 1
ATOM 1368 N N . CYS A 1 183 ? 21.153 4.798 8.253 1.00 72.12 183 CYS A N 1
ATOM 1369 C CA . CYS A 1 183 ? 19.735 4.690 7.923 1.00 72.12 183 CYS A CA 1
ATOM 1370 C C . CYS A 1 183 ? 19.493 3.567 6.910 1.00 72.12 183 CYS A C 1
ATOM 1372 O O . CYS A 1 183 ? 20.354 3.224 6.103 1.00 72.12 183 CYS A O 1
ATOM 1374 N N . VAL A 1 184 ? 18.280 3.017 6.933 1.00 75.25 184 VAL A N 1
ATOM 1375 C CA . VAL A 1 184 ? 17.810 2.050 5.938 1.00 75.25 184 VAL A CA 1
ATOM 1376 C C . VAL A 1 184 ? 16.511 2.533 5.328 1.00 75.25 184 VAL A C 1
ATOM 1378 O O . VAL A 1 184 ? 15.654 3.083 6.020 1.00 75.25 184 VAL A O 1
ATOM 1381 N N . THR A 1 185 ? 16.371 2.318 4.029 1.00 75.31 185 THR A N 1
ATOM 1382 C CA . THR A 1 185 ? 15.127 2.592 3.305 1.00 75.31 185 THR A CA 1
ATOM 1383 C C . THR A 1 185 ? 14.080 1.504 3.575 1.00 75.31 185 THR A C 1
ATOM 1385 O O . THR A 1 185 ? 14.413 0.406 4.028 1.00 75.31 185 THR A O 1
ATOM 1388 N N . SER A 1 186 ? 12.805 1.776 3.271 1.00 73.00 186 SER A N 1
ATOM 1389 C CA . SER A 1 186 ? 11.737 0.759 3.265 1.00 73.00 186 SER A CA 1
ATOM 1390 C C . SER A 1 186 ? 12.104 -0.438 2.378 1.00 73.00 186 SER A C 1
ATOM 1392 O O . SER A 1 186 ? 11.943 -1.587 2.789 1.00 73.00 186 SER A O 1
ATOM 1394 N N . ASP A 1 187 ? 12.693 -0.163 1.211 1.00 70.38 187 ASP A N 1
ATOM 1395 C CA . ASP A 1 187 ? 13.215 -1.163 0.275 1.00 70.38 187 ASP A CA 1
ATOM 1396 C C . ASP A 1 187 ? 14.249 -2.112 0.905 1.00 70.38 187 ASP A C 1
ATOM 1398 O O . ASP A 1 187 ? 14.283 -3.291 0.563 1.00 70.38 187 ASP A O 1
ATOM 1402 N N . GLU A 1 188 ? 15.084 -1.638 1.832 1.00 72.19 188 GLU A N 1
ATOM 1403 C CA . GLU A 1 188 ? 16.103 -2.459 2.502 1.00 72.19 188 GLU A CA 1
ATOM 1404 C C . GLU A 1 188 ? 15.580 -3.134 3.776 1.00 72.19 188 GLU A C 1
ATOM 1406 O O . GLU A 1 188 ? 15.957 -4.271 4.078 1.00 72.19 188 GLU A O 1
ATOM 1411 N N . LEU A 1 189 ? 14.701 -2.447 4.513 1.00 76.19 189 LEU A N 1
ATOM 1412 C CA . LEU A 1 189 ? 14.152 -2.860 5.806 1.00 76.19 189 LEU A CA 1
ATOM 1413 C C . LEU A 1 189 ? 13.615 -4.298 5.779 1.00 76.19 189 LEU A C 1
ATOM 1415 O O . LEU A 1 189 ? 13.945 -5.096 6.657 1.00 76.19 189 LEU A O 1
ATOM 1419 N N . PHE A 1 190 ? 12.830 -4.652 4.759 1.00 72.62 190 PHE A N 1
ATOM 1420 C CA . PHE A 1 190 ? 12.132 -5.944 4.695 1.00 72.62 190 PHE A CA 1
ATOM 1421 C C . PHE A 1 190 ? 13.056 -7.127 4.399 1.00 72.62 190 PHE A C 1
ATOM 1423 O O . PHE A 1 190 ? 12.705 -8.274 4.677 1.00 72.62 190 PHE A O 1
ATOM 1430 N N . PHE A 1 191 ? 14.256 -6.862 3.877 1.00 71.06 191 PHE A N 1
ATOM 1431 C CA . PHE A 1 191 ? 15.224 -7.896 3.519 1.00 71.06 191 PHE A CA 1
ATOM 1432 C C . PHE A 1 191 ? 16.384 -8.009 4.507 1.00 71.06 191 PHE A C 1
ATOM 1434 O O . PHE A 1 191 ? 17.191 -8.935 4.368 1.00 71.06 191 PHE A O 1
ATOM 1441 N N . ARG A 1 192 ? 16.446 -7.179 5.560 1.00 75.31 192 ARG A N 1
ATOM 1442 C CA . ARG A 1 192 ? 17.489 -7.291 6.594 1.00 75.31 192 ARG A CA 1
ATOM 1443 C C . ARG A 1 192 ? 17.380 -8.611 7.371 1.00 75.31 192 ARG A C 1
ATOM 1445 O O . ARG A 1 192 ? 16.305 -8.920 7.885 1.00 75.31 192 ARG A O 1
ATOM 1452 N N . PRO A 1 193 ? 18.471 -9.390 7.523 1.00 76.69 193 PRO A N 1
ATOM 1453 C CA . PRO A 1 193 ? 18.445 -10.667 8.248 1.00 76.69 193 PRO A CA 1
ATOM 1454 C C . PRO A 1 193 ? 18.043 -10.569 9.724 1.00 76.69 193 PRO A C 1
ATOM 1456 O O . PRO A 1 193 ? 17.609 -11.560 10.305 1.00 76.69 193 PRO A O 1
ATOM 1459 N N . ARG A 1 194 ? 18.220 -9.397 10.343 1.00 80.56 194 ARG A N 1
ATOM 1460 C CA . ARG A 1 194 ? 17.911 -9.141 11.755 1.00 80.56 194 ARG A CA 1
ATOM 1461 C C . ARG A 1 194 ? 16.609 -8.340 11.877 1.00 80.56 194 ARG A C 1
ATOM 1463 O O . ARG A 1 194 ? 16.367 -7.493 11.019 1.00 80.56 194 ARG A O 1
ATOM 1470 N N . PRO A 1 195 ? 15.805 -8.561 12.935 1.00 82.44 195 PRO A N 1
ATOM 1471 C CA . PRO A 1 195 ? 14.656 -7.708 13.224 1.00 82.44 195 PRO A CA 1
ATOM 1472 C C . PRO A 1 195 ? 15.110 -6.259 13.461 1.00 82.44 195 PRO A C 1
ATOM 1474 O O . PRO A 1 195 ? 16.190 -6.052 14.022 1.00 82.44 195 PRO A O 1
ATOM 1477 N N . PRO A 1 196 ? 14.296 -5.256 13.088 1.00 80.50 196 PRO A N 1
ATOM 1478 C CA . PRO A 1 196 ? 14.686 -3.849 13.190 1.00 80.50 196 PRO A CA 1
ATOM 1479 C C . PRO A 1 196 ? 14.776 -3.346 14.641 1.00 80.50 196 PRO A C 1
ATOM 1481 O O . PRO A 1 196 ? 15.524 -2.415 14.922 1.00 80.50 196 PRO A O 1
ATOM 1484 N N . GLY A 1 197 ? 14.081 -3.993 15.584 1.00 82.25 197 GLY A N 1
ATOM 1485 C CA . GLY A 1 197 ? 14.119 -3.616 16.999 1.00 82.25 197 GLY A CA 1
ATOM 1486 C C . GLY A 1 197 ? 13.433 -2.269 17.242 1.00 82.25 197 GLY A C 1
ATOM 1487 O O . GLY A 1 197 ? 12.377 -2.008 16.667 1.00 82.25 197 GLY A O 1
ATOM 1488 N N . ARG A 1 198 ? 14.016 -1.419 18.097 1.00 80.31 198 ARG A N 1
ATOM 1489 C CA . ARG A 1 198 ? 13.534 -0.044 18.288 1.00 80.31 198 ARG A CA 1
ATOM 1490 C C . ARG A 1 198 ? 13.837 0.776 17.033 1.00 80.31 198 ARG A C 1
ATOM 1492 O O . ARG A 1 198 ? 15.002 0.963 16.690 1.00 80.31 198 ARG A O 1
ATOM 1499 N N . THR A 1 199 ? 12.793 1.266 16.377 1.00 81.31 199 THR A N 1
ATOM 1500 C CA . THR A 1 199 ? 12.861 1.865 15.041 1.00 81.31 199 THR A CA 1
ATOM 1501 C C . THR A 1 199 ? 12.441 3.332 15.073 1.00 81.31 199 THR A C 1
ATOM 1503 O O . THR A 1 199 ? 11.364 3.662 15.563 1.00 81.31 199 THR A O 1
ATOM 1506 N N . LEU A 1 200 ? 13.269 4.210 14.506 1.00 81.06 200 LEU A N 1
ATOM 1507 C CA . LEU A 1 200 ? 12.883 5.582 14.177 1.00 81.06 200 LEU A CA 1
ATOM 1508 C C . LEU A 1 200 ? 12.526 5.641 12.690 1.00 81.06 200 LEU A C 1
ATOM 1510 O O . LEU A 1 200 ? 13.372 5.357 11.844 1.00 81.06 200 LEU A O 1
ATOM 1514 N N . VAL A 1 201 ? 11.288 6.010 12.377 1.00 82.06 201 VAL A N 1
ATOM 1515 C CA . VAL A 1 201 ? 10.826 6.243 11.005 1.00 82.06 201 VAL A CA 1
ATOM 1516 C C . VAL A 1 201 ? 10.880 7.742 10.729 1.00 82.06 201 VAL A C 1
ATOM 1518 O O . VAL A 1 201 ? 10.233 8.518 11.422 1.00 82.06 201 VAL A O 1
ATOM 1521 N N . VAL A 1 202 ? 11.644 8.156 9.719 1.00 77.50 202 VAL A N 1
ATOM 1522 C CA . VAL A 1 202 ? 11.772 9.570 9.337 1.00 77.50 202 VAL A CA 1
ATOM 1523 C C . VAL A 1 202 ? 10.897 9.837 8.115 1.00 77.50 202 VAL A C 1
ATOM 1525 O O . VAL A 1 202 ? 11.221 9.396 7.014 1.00 77.50 202 VAL A O 1
ATOM 1528 N N . GLY A 1 203 ? 9.782 10.547 8.296 1.00 75.12 203 GLY A N 1
ATOM 1529 C CA . GLY A 1 203 ? 8.868 10.899 7.209 1.00 75.12 203 GLY A CA 1
ATOM 1530 C C . GLY A 1 203 ? 7.385 10.775 7.563 1.00 75.12 203 GLY A C 1
ATOM 1531 O O . GLY A 1 203 ? 6.968 9.869 8.274 1.00 75.12 203 GLY A O 1
ATOM 1532 N N . GLY A 1 204 ? 6.570 11.660 6.981 1.00 75.50 204 GLY A N 1
ATOM 1533 C CA . GLY A 1 204 ? 5.103 11.619 7.053 1.00 75.50 204 GLY A CA 1
ATOM 1534 C C . GLY A 1 204 ? 4.418 11.072 5.795 1.00 75.50 204 GLY A C 1
ATOM 1535 O O . GLY A 1 204 ? 3.254 11.382 5.561 1.00 75.50 204 GLY A O 1
ATOM 1536 N N . SER A 1 205 ? 5.124 10.345 4.922 1.00 80.62 205 SER A N 1
ATOM 1537 C CA . SER A 1 205 ? 4.536 9.791 3.690 1.00 80.62 205 SER A CA 1
ATOM 1538 C C . SER A 1 205 ? 3.592 8.609 3.988 1.00 80.62 205 SER A C 1
ATOM 1540 O O . SER A 1 205 ? 3.713 7.997 5.051 1.00 80.62 205 SER A O 1
ATOM 1542 N N . PRO A 1 206 ? 2.688 8.226 3.058 1.00 81.69 206 PRO A N 1
ATOM 1543 C CA . PRO A 1 206 ? 1.864 7.024 3.220 1.00 81.69 206 PRO A CA 1
ATOM 1544 C C . PRO A 1 206 ? 2.703 5.779 3.524 1.00 81.69 206 PRO A C 1
ATOM 1546 O O . PRO A 1 206 ? 2.403 5.041 4.453 1.00 81.69 206 PRO A O 1
ATOM 1549 N N . GLU A 1 207 ? 3.813 5.607 2.805 1.00 80.44 207 GLU A N 1
ATOM 1550 C CA . GLU A 1 207 ? 4.752 4.503 3.002 1.00 80.44 207 GLU A CA 1
ATOM 1551 C C . GLU A 1 207 ? 5.436 4.535 4.378 1.00 80.44 207 GLU A C 1
ATOM 1553 O O . GLU A 1 207 ? 5.573 3.491 5.014 1.00 80.44 207 GLU A O 1
ATOM 1558 N N . ALA A 1 208 ? 5.827 5.715 4.872 1.00 81.25 208 ALA A N 1
ATOM 1559 C CA . ALA A 1 208 ? 6.423 5.852 6.198 1.00 81.25 208 ALA A CA 1
ATOM 1560 C C . ALA A 1 208 ? 5.423 5.476 7.305 1.00 81.25 208 ALA A C 1
ATOM 1562 O O . ALA A 1 208 ? 5.764 4.716 8.213 1.00 81.25 208 ALA A O 1
ATOM 1563 N N . LEU A 1 209 ? 4.172 5.938 7.201 1.00 85.19 209 LEU A N 1
ATOM 1564 C CA . LEU A 1 209 ? 3.128 5.610 8.174 1.00 85.19 209 LEU A CA 1
ATOM 1565 C C . LEU A 1 209 ? 2.684 4.141 8.095 1.00 85.19 209 LEU A C 1
ATOM 1567 O O . LEU A 1 209 ? 2.477 3.521 9.137 1.00 85.19 209 LEU A O 1
ATOM 1571 N N . GLU A 1 210 ? 2.610 3.550 6.897 1.00 86.12 210 GLU A N 1
ATOM 1572 C CA . GLU A 1 210 ? 2.424 2.102 6.724 1.00 86.12 210 GLU A CA 1
ATOM 1573 C C . GLU A 1 210 ? 3.528 1.317 7.444 1.00 86.12 210 GLU A C 1
ATOM 1575 O O . GLU A 1 210 ? 3.221 0.416 8.230 1.00 86.12 210 GLU A O 1
ATOM 1580 N N . CYS A 1 211 ? 4.796 1.693 7.226 1.00 86.75 211 CYS A N 1
ATOM 1581 C CA . CYS A 1 211 ? 5.946 1.058 7.869 1.00 86.75 211 CYS A CA 1
ATOM 1582 C C . CYS A 1 211 ? 5.880 1.165 9.392 1.00 86.75 211 CYS A C 1
ATOM 1584 O O . CYS A 1 211 ? 6.032 0.159 10.085 1.00 86.75 211 CYS A O 1
ATOM 1586 N N . ALA A 1 212 ? 5.595 2.355 9.920 1.00 86.00 212 ALA A N 1
ATOM 1587 C CA . ALA A 1 212 ? 5.429 2.549 11.353 1.00 86.00 212 ALA A CA 1
ATOM 1588 C C . ALA A 1 212 ? 4.288 1.684 11.923 1.00 86.00 212 ALA A C 1
ATOM 1590 O O . ALA A 1 212 ? 4.464 1.017 12.946 1.00 86.00 212 ALA A O 1
ATOM 1591 N N . GLY A 1 213 ? 3.147 1.641 11.228 1.00 87.25 213 GLY A N 1
ATOM 1592 C CA . GLY A 1 213 ? 1.958 0.895 11.632 1.00 87.25 213 GLY A CA 1
ATOM 1593 C C . GLY A 1 213 ? 2.180 -0.616 11.712 1.00 87.25 213 GLY A C 1
ATOM 1594 O O . GLY A 1 213 ? 1.868 -1.220 12.742 1.00 87.25 213 GLY A O 1
ATOM 1595 N N . PHE A 1 214 ? 2.749 -1.247 10.674 1.00 87.25 214 PHE A N 1
ATOM 1596 C CA . PHE A 1 214 ? 2.990 -2.693 10.743 1.00 87.25 214 PHE A CA 1
ATOM 1597 C C . PHE A 1 214 ? 4.143 -3.057 11.680 1.00 87.25 214 PHE A C 1
ATOM 1599 O O . PHE A 1 214 ? 4.024 -4.054 12.385 1.00 87.25 214 PHE A O 1
ATOM 1606 N N . LEU A 1 215 ? 5.211 -2.253 11.775 1.00 88.06 215 LEU A N 1
ATOM 1607 C CA . LEU A 1 215 ? 6.290 -2.517 12.733 1.00 88.06 215 LEU A CA 1
ATOM 1608 C C . LEU A 1 215 ? 5.771 -2.482 14.177 1.00 88.06 215 LEU A C 1
ATOM 1610 O O . LEU A 1 215 ? 6.019 -3.420 14.937 1.00 88.06 215 LEU A O 1
ATOM 1614 N N . SER A 1 216 ? 4.987 -1.458 14.526 1.00 87.00 216 SER A N 1
ATOM 1615 C CA . SER A 1 216 ? 4.340 -1.346 15.837 1.00 87.00 216 SER A CA 1
ATOM 1616 C C . SER A 1 216 ? 3.411 -2.535 16.108 1.00 87.00 216 SER A C 1
ATOM 1618 O O . SER A 1 216 ? 3.514 -3.192 17.145 1.00 87.00 216 SER A O 1
ATOM 1620 N N . GLY A 1 217 ? 2.556 -2.900 15.146 1.00 85.56 217 GLY A N 1
ATOM 1621 C CA . GLY A 1 217 ? 1.629 -4.020 15.316 1.00 85.56 217 GLY A CA 1
ATOM 1622 C C . GLY A 1 217 ? 2.282 -5.413 15.348 1.00 85.56 217 GLY A C 1
ATOM 1623 O O . GLY A 1 217 ? 1.671 -6.338 15.886 1.00 85.56 217 GLY A O 1
ATOM 1624 N N . LEU A 1 218 ? 3.511 -5.555 14.833 1.00 88.19 218 LEU A N 1
ATOM 1625 C CA . LEU A 1 218 ? 4.376 -6.734 14.998 1.00 88.19 218 LEU A CA 1
ATOM 1626 C C . LEU A 1 218 ? 5.143 -6.749 16.339 1.00 88.19 218 LEU A C 1
ATOM 1628 O O . LEU A 1 218 ? 5.847 -7.715 16.625 1.00 88.19 218 LEU A O 1
ATOM 1632 N N . GLY A 1 219 ? 4.986 -5.717 17.177 1.00 85.81 219 GLY A N 1
ATOM 1633 C CA . GLY A 1 219 ? 5.573 -5.630 18.518 1.00 85.81 219 GLY A CA 1
ATOM 1634 C C . GLY A 1 219 ? 6.906 -4.882 18.600 1.00 85.81 219 GLY A C 1
ATOM 1635 O O . GLY A 1 219 ? 7.593 -4.989 19.615 1.00 85.81 219 GLY A O 1
ATOM 1636 N N . HIS A 1 220 ? 7.297 -4.136 17.563 1.00 85.00 220 HIS A N 1
ATOM 1637 C CA . HIS A 1 220 ? 8.473 -3.267 17.619 1.00 85.00 220 HIS A CA 1
ATOM 1638 C C . HIS A 1 220 ? 8.149 -1.919 18.282 1.00 85.00 220 HIS A C 1
ATOM 1640 O O . HIS A 1 220 ? 7.066 -1.364 18.113 1.00 85.00 220 HIS A O 1
ATOM 1646 N N . GLU A 1 221 ? 9.114 -1.365 19.017 1.00 83.12 221 GLU A N 1
ATOM 1647 C CA . GLU A 1 221 ? 9.045 0.003 19.538 1.00 83.12 221 GLU A CA 1
ATOM 1648 C C . GLU A 1 221 ? 9.307 0.978 18.381 1.00 83.12 221 GLU A C 1
ATOM 1650 O O . GLU A 1 221 ? 10.369 0.915 17.759 1.00 83.12 221 GLU A O 1
ATOM 1655 N N . VAL A 1 222 ? 8.344 1.847 18.061 1.00 82.56 222 VAL A N 1
ATOM 1656 C CA . VAL A 1 222 ? 8.403 2.733 16.887 1.00 82.56 222 VAL A CA 1
ATOM 1657 C C . VAL A 1 222 ? 8.146 4.184 17.284 1.00 82.56 222 VAL A C 1
ATOM 1659 O O . VAL A 1 222 ? 7.139 4.487 17.917 1.00 82.56 222 VAL A O 1
ATOM 1662 N N . THR A 1 223 ? 9.020 5.080 16.832 1.00 79.75 223 THR A N 1
ATOM 1663 C CA . THR A 1 223 ? 8.834 6.540 16.864 1.00 79.75 223 THR A CA 1
ATOM 1664 C C . THR A 1 223 ? 8.784 7.050 15.422 1.00 79.75 223 THR A C 1
ATOM 1666 O O . THR A 1 223 ? 9.514 6.525 14.577 1.00 79.75 223 THR A O 1
ATOM 1669 N N . VAL A 1 224 ? 7.968 8.067 15.119 1.00 77.44 224 VAL A N 1
ATOM 1670 C CA . VAL A 1 224 ? 7.952 8.707 13.789 1.00 77.44 224 VAL A CA 1
ATOM 1671 C C . VAL A 1 224 ? 8.340 10.175 13.926 1.00 77.44 224 VAL A C 1
ATOM 1673 O O . VAL A 1 224 ? 7.706 10.922 14.666 1.00 77.44 224 VAL A O 1
ATOM 1676 N N . THR A 1 225 ? 9.359 10.612 13.191 1.00 73.75 225 THR A N 1
ATOM 1677 C CA . THR A 1 225 ? 9.662 12.039 13.040 1.00 73.75 225 THR A CA 1
ATOM 1678 C C . THR A 1 225 ? 9.031 12.591 11.770 1.00 73.75 225 THR A C 1
ATOM 1680 O O . THR A 1 225 ? 9.104 11.974 10.702 1.00 73.75 225 THR A O 1
ATOM 1683 N N . LEU A 1 226 ? 8.429 13.776 11.868 1.00 69.81 226 LEU A N 1
ATOM 1684 C CA . LEU A 1 226 ? 7.840 14.459 10.723 1.00 69.81 226 LEU A CA 1
ATOM 1685 C C . LEU A 1 226 ? 8.770 15.564 10.192 1.00 69.81 226 LEU A C 1
ATOM 1687 O O . LEU A 1 226 ? 9.191 16.434 10.954 1.00 69.81 226 LEU A O 1
ATOM 1691 N N . PRO A 1 227 ? 9.031 15.586 8.871 1.00 64.75 227 PRO A N 1
ATOM 1692 C CA . PRO A 1 227 ? 9.636 16.716 8.160 1.00 64.75 227 PRO A CA 1
ATOM 1693 C C . PRO A 1 227 ? 8.848 18.027 8.203 1.00 64.75 227 PRO A C 1
ATOM 1695 O O . PRO A 1 227 ? 9.341 19.038 7.719 1.00 64.75 227 PRO A O 1
ATOM 1698 N N . THR A 1 228 ? 7.588 17.983 8.632 1.00 66.12 228 THR A N 1
ATOM 1699 C CA . THR A 1 228 ? 6.572 19.030 8.473 1.00 66.12 228 THR A CA 1
ATOM 1700 C C . THR A 1 228 ? 5.571 18.955 9.623 1.00 66.12 228 THR A C 1
ATOM 1702 O O . THR A 1 228 ? 5.433 17.900 10.233 1.00 66.12 228 THR A O 1
ATOM 1705 N N . SER A 1 229 ? 4.823 20.035 9.864 1.00 68.88 229 SER A N 1
ATOM 1706 C CA . SER A 1 229 ? 3.796 20.112 10.918 1.00 68.88 229 SER A CA 1
ATOM 1707 C C . SER A 1 229 ? 2.690 19.058 10.814 1.00 68.88 229 SER A C 1
ATOM 1709 O O . SER A 1 229 ? 2.129 18.648 11.823 1.00 68.88 229 SER A O 1
ATOM 1711 N N . ASP A 1 230 ? 2.350 18.632 9.596 1.00 73.62 230 ASP A N 1
ATOM 1712 C CA . ASP A 1 230 ? 1.264 17.689 9.335 1.00 73.62 230 ASP A CA 1
ATOM 1713 C C . ASP A 1 230 ? 1.816 16.442 8.600 1.00 73.62 230 ASP A C 1
ATOM 1715 O O . ASP A 1 230 ? 2.640 16.583 7.681 1.00 73.62 230 ASP A O 1
ATOM 1719 N N . PRO A 1 231 ? 1.370 15.218 8.953 1.00 80.19 231 PRO A N 1
ATOM 1720 C CA . PRO A 1 231 ? 1.624 14.024 8.151 1.00 80.19 231 PRO A CA 1
ATOM 1721 C C . PRO A 1 231 ? 0.810 14.034 6.842 1.00 80.19 231 PRO A C 1
ATOM 1723 O O . PRO A 1 231 ? -0.063 14.871 6.629 1.00 80.19 231 PRO A O 1
ATOM 1726 N N . LEU A 1 232 ? 1.081 13.082 5.943 1.00 80.94 232 LEU A N 1
ATOM 1727 C CA . LEU A 1 232 ? 0.360 12.873 4.676 1.00 80.94 232 LEU A CA 1
ATOM 1728 C C . LEU A 1 232 ? 0.123 14.176 3.873 1.00 80.94 232 LEU A C 1
ATOM 1730 O O . LEU A 1 232 ? -1.022 14.522 3.563 1.00 80.94 232 LEU A O 1
ATOM 1734 N N . PRO A 1 233 ? 1.183 14.924 3.506 1.00 75.81 233 PRO A N 1
ATOM 1735 C CA . PRO A 1 233 ? 1.037 16.213 2.838 1.00 75.81 233 PRO A CA 1
ATOM 1736 C C . PRO A 1 233 ? 0.269 16.089 1.514 1.00 75.81 233 PRO A C 1
ATOM 1738 O O . PRO A 1 233 ? 0.602 15.285 0.641 1.00 75.81 233 PRO A O 1
ATOM 1741 N N . GLY A 1 234 ? -0.769 16.914 1.356 1.00 79.25 234 GLY A N 1
ATOM 1742 C CA . GLY A 1 234 ? -1.648 16.919 0.182 1.00 79.25 234 GLY A CA 1
ATOM 1743 C C . GLY A 1 234 ? -2.819 15.928 0.229 1.00 79.25 234 GLY A C 1
ATOM 1744 O O . GLY A 1 234 ? -3.599 15.904 -0.729 1.00 79.25 234 GLY A O 1
ATOM 1745 N N . PHE A 1 235 ? -2.958 15.154 1.309 1.00 83.00 235 PHE A N 1
ATOM 1746 C CA . PHE A 1 235 ? -4.189 14.443 1.662 1.00 83.00 235 PHE A CA 1
ATOM 1747 C C . PHE A 1 235 ? -5.135 15.359 2.456 1.00 83.00 235 PHE A C 1
ATOM 1749 O O . PHE A 1 235 ? -4.789 16.478 2.829 1.00 83.00 235 PHE A O 1
ATOM 1756 N N . ASP A 1 236 ? -6.355 14.882 2.686 1.00 86.88 236 ASP A N 1
ATOM 1757 C CA . ASP A 1 236 ? -7.381 15.598 3.438 1.00 86.88 236 ASP A CA 1
ATOM 1758 C C . ASP A 1 236 ? -7.049 15.726 4.925 1.00 86.88 236 ASP A C 1
ATOM 1760 O O . ASP A 1 236 ? -6.889 14.714 5.613 1.00 86.88 236 ASP A O 1
ATOM 1764 N N . ARG A 1 237 ? -7.012 16.958 5.447 1.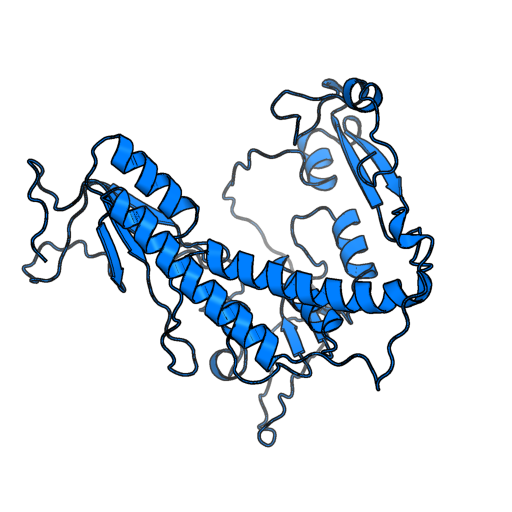00 87.62 237 ARG A N 1
ATOM 1765 C CA . ARG A 1 237 ? -6.474 17.225 6.786 1.00 87.62 237 ARG A CA 1
ATOM 1766 C C . ARG A 1 237 ? -7.266 16.524 7.887 1.00 87.62 237 ARG A C 1
ATOM 1768 O O . ARG A 1 237 ? -6.677 15.979 8.816 1.00 87.62 237 ARG A O 1
ATOM 1775 N N . LYS A 1 238 ? -8.596 16.459 7.756 1.00 88.12 238 LYS A N 1
ATOM 1776 C CA . LYS A 1 238 ? -9.473 15.778 8.727 1.00 88.12 238 LYS A CA 1
ATOM 1777 C C . LYS A 1 238 ? -9.285 14.256 8.703 1.00 88.12 238 LYS A C 1
ATOM 1779 O O . LYS A 1 238 ? -9.511 13.605 9.721 1.00 88.12 238 LYS A O 1
ATOM 1784 N N . MET A 1 239 ? -8.893 13.682 7.564 1.00 87.25 239 MET A N 1
ATOM 1785 C CA . MET A 1 239 ? -8.564 12.255 7.456 1.00 87.25 239 MET A CA 1
ATOM 1786 C C . MET A 1 239 ? -7.157 11.969 7.991 1.00 87.25 239 MET A C 1
ATOM 1788 O O . MET A 1 239 ? -6.996 11.044 8.784 1.00 87.25 239 MET A O 1
ATOM 1792 N N . THR A 1 240 ? -6.174 12.801 7.641 1.00 86.38 240 THR A N 1
ATOM 1793 C CA . THR A 1 240 ? -4.804 12.755 8.175 1.00 86.38 240 THR A CA 1
ATOM 1794 C C . THR A 1 240 ? -4.797 12.783 9.701 1.00 86.38 240 THR A C 1
ATOM 1796 O O . THR A 1 240 ? -4.272 11.859 10.316 1.00 86.38 240 THR A O 1
ATOM 1799 N N . GLN A 1 241 ? -5.474 13.758 10.315 1.00 86.19 241 GLN A N 1
ATOM 1800 C CA . GLN A 1 241 ? -5.585 13.874 11.774 1.00 86.19 241 GLN A CA 1
ATOM 1801 C C . GLN A 1 241 ? -6.201 12.627 12.424 1.00 86.19 241 GLN A C 1
ATOM 1803 O O . GLN A 1 241 ? -5.885 12.296 13.561 1.00 86.19 241 GLN A O 1
ATOM 1808 N N . LYS A 1 242 ? -7.092 11.905 11.736 1.00 85.69 242 LYS A N 1
ATOM 1809 C CA . LYS A 1 242 ? -7.674 10.658 12.261 1.00 85.69 242 LYS A CA 1
ATOM 1810 C C . LYS A 1 242 ? -6.700 9.488 12.207 1.00 85.69 242 LYS A C 1
ATOM 1812 O O . LYS A 1 242 ? -6.704 8.677 13.125 1.00 85.69 242 LYS A O 1
ATOM 1817 N N . ILE A 1 243 ? -5.875 9.416 11.164 1.00 85.31 243 ILE A N 1
ATOM 1818 C CA . ILE A 1 243 ? -4.795 8.427 11.048 1.00 85.31 243 ILE A CA 1
ATOM 1819 C C . ILE A 1 243 ? -3.748 8.693 12.135 1.00 85.31 243 ILE A C 1
ATOM 1821 O O . ILE A 1 243 ? -3.407 7.782 12.880 1.00 85.31 243 ILE A O 1
ATOM 1825 N N . GLU A 1 244 ? -3.333 9.950 12.283 1.00 83.19 244 GLU A N 1
ATOM 1826 C CA . GLU A 1 244 ? -2.449 10.439 13.345 1.00 83.19 244 GLU A CA 1
ATOM 1827 C C . GLU A 1 244 ? -2.969 10.098 14.749 1.00 83.19 244 GLU A C 1
ATOM 1829 O O . GLU A 1 244 ? -2.260 9.455 15.505 1.00 83.19 244 GLU A O 1
ATOM 1834 N N . ASN A 1 245 ? -4.220 10.428 15.090 1.00 82.31 245 ASN A N 1
ATOM 1835 C CA . ASN A 1 245 ? -4.771 10.108 16.416 1.00 82.31 245 ASN A CA 1
ATOM 1836 C C . ASN A 1 245 ? -4.962 8.595 16.662 1.00 82.31 245 ASN A C 1
ATOM 1838 O O . ASN A 1 245 ? -5.040 8.168 17.812 1.00 82.31 245 ASN A O 1
ATOM 1842 N N . HIS A 1 246 ? -5.091 7.781 15.608 1.00 79.94 246 HIS A N 1
ATOM 1843 C CA . HIS A 1 246 ? -5.217 6.324 15.729 1.00 79.94 246 HIS A CA 1
ATOM 1844 C C . HIS A 1 246 ? -3.854 5.634 15.876 1.00 79.94 246 HIS A C 1
ATOM 1846 O O . HIS A 1 246 ? -3.715 4.652 16.608 1.00 79.94 246 HIS A O 1
ATOM 1852 N N . MET A 1 247 ? -2.840 6.146 15.184 1.00 72.00 247 MET A N 1
ATOM 1853 C CA . MET A 1 247 ? -1.458 5.728 15.351 1.00 72.00 247 MET A CA 1
ATOM 1854 C C . MET A 1 247 ? -0.929 6.326 16.657 1.00 72.00 247 MET A C 1
ATOM 1856 O O . MET A 1 247 ? -0.606 7.504 16.703 1.00 72.00 247 MET A O 1
ATOM 1860 N N . LEU A 1 248 ? -0.813 5.514 17.717 1.00 53.44 248 LEU A N 1
ATOM 1861 C CA . LEU A 1 248 ? -0.201 5.895 19.005 1.00 53.44 248 LEU A CA 1
ATOM 1862 C C . LEU A 1 248 ? 1.314 6.117 18.858 1.00 53.44 248 LEU A C 1
ATOM 1864 O O . LEU A 1 248 ? 2.140 5.364 19.368 1.00 53.44 248 LEU A O 1
ATOM 1868 N N . VAL A 1 249 ? 1.659 7.133 18.085 1.00 44.97 249 VAL A N 1
ATOM 1869 C CA . VAL A 1 249 ? 2.987 7.469 17.614 1.00 44.97 249 VAL A CA 1
ATOM 1870 C C . VAL A 1 249 ? 3.353 8.802 18.234 1.00 44.97 249 VAL A C 1
ATOM 1872 O O . VAL A 1 249 ? 2.678 9.808 18.026 1.00 44.97 249 VAL A O 1
ATOM 1875 N N . GLU A 1 250 ? 4.453 8.813 18.980 1.00 38.53 250 GLU A N 1
ATOM 1876 C CA . GLU A 1 250 ? 5.104 10.057 19.373 1.00 38.53 250 GLU A CA 1
ATOM 1877 C C . GLU A 1 250 ? 5.628 10.736 18.103 1.00 38.53 250 GLU A C 1
ATOM 1879 O O . GLU A 1 250 ? 6.651 10.329 17.547 1.00 38.53 250 GLU A O 1
ATOM 1884 N N . LEU A 1 251 ? 4.883 11.732 17.618 1.00 41.38 251 LEU A N 1
ATOM 1885 C CA . LEU A 1 251 ? 5.302 12.582 16.513 1.00 41.38 251 LEU A CA 1
ATOM 1886 C C . LEU A 1 251 ? 6.289 13.624 17.031 1.00 41.38 251 LEU A C 1
ATOM 1888 O O . LEU A 1 251 ? 5.976 14.415 17.920 1.00 41.38 251 LEU A O 1
ATOM 1892 N N . MET A 1 252 ? 7.486 13.625 16.455 1.00 37.56 252 MET A N 1
ATOM 1893 C CA . MET A 1 252 ? 8.514 14.624 16.737 1.00 37.56 252 MET A CA 1
ATOM 1894 C C . MET A 1 252 ? 8.816 15.411 15.459 1.00 37.56 252 MET A C 1
ATOM 1896 O O . MET A 1 252 ? 9.243 14.832 14.459 1.00 37.56 252 MET A O 1
ATOM 1900 N N . GLU A 1 253 ? 8.598 16.725 15.471 1.00 37.22 253 GLU A N 1
ATOM 1901 C CA . GLU A 1 253 ? 8.986 17.601 14.358 1.00 37.22 253 GLU A CA 1
ATOM 1902 C C . GLU A 1 253 ? 10.519 17.624 14.204 1.00 37.22 253 GLU A C 1
ATOM 1904 O O . GLU A 1 253 ? 11.253 17.690 15.193 1.00 37.22 253 GLU A O 1
ATOM 1909 N N . ALA A 1 254 ? 11.014 17.558 12.964 1.00 36.81 254 ALA A N 1
ATOM 1910 C CA . ALA A 1 254 ? 12.444 17.513 12.654 1.00 36.81 254 ALA A CA 1
ATOM 1911 C C . ALA A 1 254 ? 12.849 18.585 11.625 1.00 36.81 254 ALA A C 1
ATOM 1913 O O . ALA A 1 254 ? 12.510 18.499 10.440 1.00 36.81 254 ALA A O 1
ATOM 1914 N N . HIS A 1 255 ? 13.633 19.569 12.076 1.00 45.47 255 HIS A N 1
ATOM 1915 C CA . HIS A 1 255 ? 14.189 20.663 11.271 1.00 45.47 255 HIS A CA 1
ATOM 1916 C C . HIS A 1 255 ? 15.697 20.883 11.547 1.00 45.47 255 HIS A C 1
ATOM 1918 O O . HIS A 1 255 ? 16.286 20.215 12.393 1.00 45.47 255 HIS A O 1
ATOM 1924 N N . ASP A 1 256 ? 16.337 21.718 10.723 1.00 39.56 256 ASP A N 1
ATOM 1925 C CA . ASP A 1 256 ? 17.630 21.411 10.081 1.00 39.56 256 ASP A CA 1
ATOM 1926 C C . ASP A 1 256 ? 18.910 22.022 10.728 1.00 39.56 256 ASP A C 1
ATOM 1928 O O . ASP A 1 256 ? 18.858 23.035 11.421 1.00 39.56 256 ASP A O 1
ATOM 1932 N N . LYS A 1 257 ? 20.069 21.416 10.409 1.00 39.25 257 LYS A N 1
ATOM 1933 C CA . LYS A 1 257 ? 21.480 21.867 10.582 1.00 39.25 257 LYS A CA 1
ATOM 1934 C C . LYS A 1 257 ? 22.005 22.231 11.982 1.00 39.25 257 LYS A C 1
ATOM 1936 O O . LYS A 1 257 ? 22.370 23.373 12.232 1.00 39.25 257 LYS A O 1
ATOM 1941 N N . ASP A 1 258 ? 22.206 21.217 12.825 1.00 35.00 258 ASP A N 1
ATOM 1942 C CA . ASP A 1 258 ? 23.561 20.852 13.301 1.00 35.00 258 ASP A CA 1
ATOM 1943 C C . ASP A 1 258 ? 23.498 19.601 14.196 1.00 35.00 258 ASP A C 1
ATOM 1945 O O . ASP A 1 258 ? 23.144 19.660 15.375 1.00 35.00 258 ASP A O 1
ATOM 1949 N N . VAL A 1 259 ? 23.865 18.441 13.641 1.00 37.53 259 VAL A N 1
ATOM 1950 C CA . VAL A 1 259 ? 23.975 17.183 14.398 1.00 37.53 259 VAL A CA 1
ATOM 1951 C C . VAL A 1 259 ? 25.450 16.787 14.497 1.00 37.53 259 VAL A C 1
ATOM 1953 O O . VAL A 1 259 ? 25.970 16.138 13.586 1.00 37.53 259 VAL A O 1
ATOM 1956 N N . PRO A 1 260 ? 26.154 17.123 15.595 1.00 31.66 260 PRO A N 1
ATOM 1957 C CA . PRO A 1 260 ? 27.455 16.536 15.875 1.00 31.66 260 PRO A CA 1
ATOM 1958 C C . PRO A 1 260 ? 27.269 15.047 16.201 1.00 31.66 260 PRO A C 1
ATOM 1960 O O . PRO A 1 260 ? 26.909 14.669 17.320 1.00 31.66 260 PRO A O 1
ATOM 1963 N N . ALA A 1 261 ? 27.511 14.195 15.206 1.00 33.69 261 ALA A N 1
ATOM 1964 C CA . ALA A 1 261 ? 27.493 12.744 15.340 1.00 33.69 261 ALA A CA 1
ATOM 1965 C C . ALA A 1 261 ? 28.666 12.266 16.219 1.00 33.69 261 ALA A C 1
ATOM 1967 O O . ALA A 1 261 ? 29.743 11.921 15.733 1.00 33.69 261 ALA A O 1
ATOM 1968 N N . ALA A 1 262 ? 28.465 12.253 17.537 1.00 32.16 262 ALA A N 1
ATOM 1969 C CA . ALA A 1 262 ? 29.404 11.651 18.476 1.00 32.16 262 ALA A CA 1
ATOM 1970 C C . ALA A 1 262 ? 29.311 10.110 18.404 1.00 32.16 262 ALA A C 1
ATOM 1972 O O . ALA A 1 262 ? 28.210 9.575 18.575 1.00 32.16 262 ALA A O 1
ATOM 1973 N N . PRO A 1 263 ? 30.424 9.375 18.201 1.00 30.53 263 PRO A N 1
ATOM 1974 C CA . PRO A 1 263 ? 30.400 7.916 18.167 1.00 30.53 263 PRO A CA 1
ATOM 1975 C C . PRO A 1 263 ? 29.878 7.313 19.477 1.00 30.53 263 PRO A C 1
ATOM 1977 O O . PRO A 1 263 ? 30.355 7.633 20.566 1.00 30.53 263 PRO A O 1
ATOM 1980 N N . VAL A 1 264 ? 28.920 6.396 19.360 1.00 38.25 264 VAL A N 1
ATOM 1981 C CA . VAL A 1 264 ? 28.391 5.573 20.458 1.00 38.25 264 VAL A CA 1
ATOM 1982 C C . VAL A 1 264 ? 28.845 4.124 20.222 1.00 38.25 264 VAL A C 1
ATOM 1984 O O . VAL A 1 264 ? 28.975 3.727 19.062 1.00 38.25 264 VAL A O 1
ATOM 1987 N N . PRO A 1 265 ? 29.131 3.325 21.273 1.00 28.45 265 PRO A N 1
ATOM 1988 C CA . PRO A 1 265 ? 29.532 1.924 21.127 1.00 28.45 265 PRO A CA 1
ATOM 1989 C C . PRO A 1 265 ? 28.602 1.102 20.210 1.00 28.45 265 PRO A C 1
ATOM 1991 O O . PRO A 1 265 ? 27.396 1.365 20.143 1.00 28.45 265 PRO A O 1
ATOM 1994 N N . PRO A 1 266 ? 29.150 0.088 19.512 1.00 29.62 266 PRO A N 1
ATOM 1995 C CA . PRO A 1 266 ? 28.461 -0.606 18.429 1.00 29.62 266 PRO A CA 1
ATOM 1996 C C . PRO A 1 266 ? 27.151 -1.255 18.890 1.00 29.62 266 PRO A C 1
ATOM 1998 O O . PRO A 1 266 ? 27.122 -2.012 19.858 1.00 29.62 266 PRO A O 1
ATOM 2001 N N . GLY A 1 267 ? 26.071 -0.989 18.147 1.00 33.12 267 GLY A N 1
ATOM 2002 C CA . GLY A 1 267 ? 24.757 -1.613 18.345 1.00 33.12 267 GLY A CA 1
ATOM 2003 C C . GLY A 1 267 ? 23.634 -0.691 18.829 1.00 33.12 267 GLY A C 1
ATOM 2004 O O . GLY A 1 267 ? 22.506 -1.163 18.956 1.00 33.12 267 GLY A O 1
ATOM 2005 N N . ARG A 1 268 ? 23.885 0.605 19.077 1.00 33.69 268 ARG A N 1
ATOM 2006 C CA . ARG A 1 268 ? 22.826 1.600 19.345 1.00 33.69 268 ARG A CA 1
ATOM 2007 C C . ARG A 1 268 ? 23.082 2.906 18.597 1.00 33.69 268 ARG A C 1
ATOM 2009 O O . ARG A 1 268 ? 24.139 3.508 18.753 1.00 33.69 268 ARG A O 1
ATOM 2016 N N . LEU A 1 269 ? 22.089 3.362 17.834 1.00 35.34 269 LEU A N 1
ATOM 2017 C CA . LEU A 1 269 ? 22.089 4.689 17.220 1.00 35.34 269 LEU A CA 1
ATOM 2018 C C . LEU A 1 269 ? 21.625 5.726 18.249 1.00 35.34 269 LEU A C 1
ATOM 2020 O O . LEU A 1 269 ? 20.624 5.517 18.935 1.00 35.34 269 LEU A O 1
ATOM 2024 N N . ARG A 1 270 ? 22.340 6.850 18.346 1.00 33.66 270 ARG A N 1
ATOM 2025 C CA . ARG A 1 270 ? 21.919 8.021 19.122 1.00 33.66 270 ARG A CA 1
ATOM 2026 C C . ARG A 1 270 ? 21.585 9.140 18.150 1.00 33.66 270 ARG A C 1
ATOM 2028 O O . ARG A 1 270 ? 22.468 9.620 17.450 1.00 33.66 270 ARG A O 1
ATOM 2035 N N . VAL A 1 271 ? 20.321 9.541 18.132 1.00 36.19 271 VAL A N 1
ATOM 2036 C CA . VAL A 1 271 ? 19.830 10.674 17.343 1.00 36.19 271 VAL A CA 1
ATOM 2037 C C . VAL A 1 271 ? 19.622 11.848 18.296 1.00 36.19 271 VAL A C 1
ATOM 2039 O O . VAL A 1 271 ? 19.040 11.673 19.367 1.00 36.19 271 VAL A O 1
ATOM 2042 N N . SER A 1 272 ? 20.128 13.022 17.925 1.00 31.42 272 SER A N 1
ATOM 2043 C CA . SER A 1 272 ? 19.963 14.270 18.677 1.00 31.42 272 SER A CA 1
ATOM 2044 C C . SER A 1 272 ? 18.981 15.171 17.933 1.00 31.42 272 SER A C 1
ATOM 2046 O O . SER A 1 272 ? 19.110 15.340 16.724 1.00 31.42 272 SER A O 1
ATOM 2048 N N . LEU A 1 273 ? 18.018 15.747 18.653 1.00 33.00 273 LEU A N 1
ATOM 2049 C CA . LEU A 1 273 ? 16.988 16.647 18.127 1.00 33.00 273 LEU A CA 1
ATOM 2050 C C . LEU A 1 273 ? 17.024 17.953 18.934 1.00 33.00 273 LEU A C 1
ATOM 2052 O O . LEU A 1 273 ? 17.182 17.913 20.155 1.00 33.00 273 LEU A O 1
ATOM 2056 N N . VAL A 1 274 ? 16.894 19.099 18.262 1.00 35.41 274 VAL A N 1
ATOM 2057 C CA . VAL A 1 274 ? 16.927 20.446 18.861 1.00 35.41 274 VAL A CA 1
ATOM 2058 C C . VAL A 1 274 ? 15.751 21.252 18.304 1.00 35.41 274 VAL A C 1
ATOM 2060 O O . VAL A 1 274 ? 15.417 21.111 17.132 1.00 35.41 274 VAL A O 1
ATOM 2063 N N . CYS A 1 275 ? 15.100 22.062 19.142 1.00 31.84 275 CYS A N 1
ATOM 2064 C CA . CYS A 1 275 ? 13.846 22.742 18.811 1.00 31.84 275 CYS A CA 1
ATOM 2065 C C . CYS A 1 275 ? 13.925 24.250 19.095 1.00 31.84 275 CYS A C 1
ATOM 2067 O O . CYS A 1 275 ? 14.199 24.653 20.227 1.00 31.84 275 CYS A O 1
ATOM 2069 N N . THR A 1 276 ? 13.646 25.074 18.081 1.00 31.12 276 THR A N 1
ATOM 2070 C CA . THR A 1 276 ? 13.518 26.539 18.177 1.00 31.12 276 THR A CA 1
ATOM 2071 C C . THR A 1 276 ? 12.512 27.058 17.143 1.00 31.12 276 THR A C 1
ATOM 2073 O O . THR A 1 276 ? 12.579 26.724 15.964 1.00 31.12 276 THR A O 1
ATOM 2076 N N . ALA A 1 277 ? 11.571 27.901 17.577 1.00 31.50 277 ALA A N 1
ATOM 2077 C CA . ALA A 1 277 ? 10.528 28.478 16.723 1.00 31.50 277 ALA A CA 1
ATOM 2078 C C . ALA A 1 277 ? 10.920 29.878 16.215 1.00 31.50 277 ALA A C 1
ATOM 2080 O O . ALA A 1 277 ? 11.387 30.690 17.015 1.00 31.50 277 ALA A O 1
ATOM 2081 N N . GLY A 1 278 ? 10.688 30.210 14.929 1.00 25.83 278 GLY A N 1
ATOM 2082 C CA . GLY A 1 278 ? 10.979 31.586 14.485 1.00 25.83 278 GLY A CA 1
ATOM 2083 C C . GLY A 1 278 ? 10.894 32.051 13.019 1.00 25.83 278 GLY A C 1
ATOM 2084 O O . GLY A 1 278 ? 11.384 33.145 12.790 1.00 25.83 278 GLY A O 1
ATOM 2085 N N . HIS A 1 279 ? 10.247 31.345 12.077 1.00 25.56 279 HIS A N 1
ATOM 2086 C CA . HIS A 1 279 ? 9.846 31.839 10.727 1.00 25.56 279 HIS A CA 1
ATOM 2087 C C . HIS A 1 279 ? 10.918 32.287 9.694 1.00 25.56 279 HIS A C 1
ATOM 2089 O O . HIS A 1 279 ? 11.807 33.077 9.988 1.00 25.56 279 HIS A O 1
ATOM 2095 N N . THR A 1 280 ? 10.711 31.925 8.414 1.00 21.25 280 THR A N 1
ATOM 2096 C CA . THR A 1 280 ? 10.526 32.852 7.257 1.00 21.25 280 THR A CA 1
ATOM 2097 C C . THR A 1 280 ? 10.109 32.058 5.997 1.00 21.25 280 THR A C 1
ATOM 2099 O O . THR A 1 280 ? 10.536 30.924 5.801 1.00 21.25 280 THR A O 1
ATOM 2102 N N . THR A 1 281 ? 9.241 32.640 5.163 1.00 24.50 281 THR A N 1
ATOM 2103 C CA . THR A 1 281 ? 8.595 32.068 3.957 1.00 24.50 281 THR A CA 1
ATOM 2104 C C . THR A 1 281 ? 9.324 32.395 2.643 1.00 24.50 281 THR A C 1
ATOM 2106 O O . THR A 1 281 ? 9.893 33.478 2.546 1.00 24.50 281 THR A O 1
ATOM 2109 N N . GLN A 1 282 ? 9.191 31.553 1.596 1.00 19.06 282 GLN A N 1
ATOM 2110 C CA . GLN A 1 282 ? 9.138 31.992 0.178 1.00 19.06 282 GLN A CA 1
ATOM 2111 C C . GLN A 1 282 ? 8.652 30.906 -0.821 1.00 19.06 282 GLN A C 1
ATOM 2113 O O . GLN A 1 282 ? 8.250 29.822 -0.405 1.00 19.06 282 GLN A O 1
ATOM 2118 N N . ASP A 1 283 ? 8.583 31.264 -2.112 1.00 20.45 283 ASP A N 1
ATOM 2119 C CA . ASP A 1 283 ? 7.429 31.027 -3.010 1.00 20.45 283 ASP A CA 1
ATOM 2120 C C . ASP A 1 283 ? 7.636 29.978 -4.147 1.00 20.45 283 ASP A C 1
ATOM 2122 O O . ASP A 1 283 ? 8.695 29.368 -4.296 1.00 20.45 283 ASP A O 1
ATOM 2126 N N . HIS A 1 284 ? 6.584 29.731 -4.936 1.00 20.30 284 HIS A N 1
ATOM 2127 C CA . HIS A 1 284 ? 6.362 28.556 -5.788 1.00 20.30 284 HIS A CA 1
ATOM 2128 C C . HIS A 1 284 ? 6.855 28.634 -7.248 1.00 20.30 284 HIS A C 1
ATOM 2130 O O . HIS A 1 284 ? 6.822 29.676 -7.895 1.00 20.30 284 HIS A O 1
ATOM 2136 N N . PHE A 1 285 ? 7.084 27.449 -7.841 1.00 20.25 285 PHE A N 1
ATOM 2137 C CA . PHE A 1 285 ? 6.936 27.215 -9.287 1.00 20.25 285 PHE A CA 1
ATOM 2138 C C . PHE A 1 285 ? 6.085 25.964 -9.573 1.00 20.25 285 PHE A C 1
ATOM 2140 O O . PHE A 1 285 ? 6.285 24.894 -8.988 1.00 20.25 285 PHE A O 1
ATOM 2147 N N . HIS A 1 286 ? 5.114 26.096 -10.483 1.00 21.50 286 HIS A N 1
ATOM 2148 C CA . HIS A 1 286 ? 4.136 25.054 -10.806 1.00 21.50 286 HIS A CA 1
ATOM 2149 C C . HIS A 1 286 ? 4.683 23.946 -11.717 1.00 21.50 286 HIS A C 1
ATOM 2151 O O . HIS A 1 286 ? 5.286 24.215 -12.750 1.00 21.50 286 HIS A O 1
ATOM 2157 N N . THR A 1 287 ? 4.280 22.703 -11.438 1.00 21.11 287 THR A N 1
ATOM 2158 C CA . THR A 1 287 ? 4.042 21.688 -12.479 1.00 21.11 287 THR A CA 1
ATOM 2159 C C . THR A 1 287 ? 2.713 20.985 -12.199 1.00 21.11 287 THR A C 1
ATOM 2161 O O . THR A 1 287 ? 2.550 20.328 -11.171 1.00 21.11 287 THR A O 1
ATOM 2164 N N . GLN A 1 288 ? 1.727 21.150 -13.088 1.00 21.45 288 GLN A N 1
ATOM 2165 C CA . GLN A 1 288 ? 0.416 20.512 -12.937 1.00 21.45 288 GLN A CA 1
ATOM 2166 C C . GLN A 1 288 ? 0.507 19.007 -13.227 1.00 21.45 288 GLN A C 1
ATOM 2168 O O . GLN A 1 288 ? 0.633 18.599 -14.380 1.00 21.45 288 GLN A O 1
ATOM 2173 N N . ARG A 1 289 ? 0.334 18.163 -12.203 1.00 24.23 289 ARG A N 1
ATOM 2174 C CA . ARG A 1 289 ? -0.160 16.792 -12.410 1.00 24.23 289 ARG A CA 1
ATOM 2175 C C . ARG A 1 289 ? -1.682 16.833 -12.471 1.00 24.23 289 ARG A C 1
ATOM 2177 O O . ARG A 1 289 ? -2.343 16.981 -11.446 1.00 24.23 289 ARG A O 1
ATOM 2184 N N . ARG A 1 290 ? -2.236 16.678 -13.674 1.00 21.89 290 ARG A N 1
ATOM 2185 C CA . ARG A 1 290 ? -3.679 16.530 -13.899 1.00 21.89 290 ARG A CA 1
ATOM 2186 C C . ARG A 1 290 ? -4.107 15.112 -13.499 1.00 21.89 290 ARG A C 1
ATOM 2188 O O . ARG A 1 290 ? -4.194 14.223 -14.339 1.00 21.89 290 ARG A O 1
ATOM 2195 N N . LEU A 1 291 ? -4.309 14.889 -12.199 1.00 25.59 291 LEU A N 1
ATOM 2196 C CA . LEU A 1 291 ? -4.903 13.653 -11.686 1.00 25.59 291 LEU A CA 1
ATOM 2197 C C . LEU A 1 291 ? -6.382 13.596 -12.087 1.00 25.59 291 LEU A C 1
ATOM 2199 O O . LEU A 1 291 ? -7.198 14.362 -11.579 1.00 25.59 291 LEU A O 1
ATOM 2203 N N . TYR A 1 292 ? -6.731 12.660 -12.967 1.00 25.47 292 TYR A N 1
ATOM 2204 C CA . TYR A 1 292 ? -8.113 12.215 -13.120 1.00 25.47 292 TYR A CA 1
ATOM 2205 C C . TYR A 1 292 ? -8.446 11.296 -11.939 1.00 25.47 292 TYR A C 1
ATOM 2207 O O . TYR A 1 292 ? -8.001 10.152 -11.907 1.00 25.47 292 TYR A O 1
ATOM 2215 N N . GLY A 1 293 ? -9.175 11.808 -10.944 1.00 29.73 293 GLY A N 1
ATOM 2216 C CA . GLY A 1 293 ? -9.490 11.037 -9.739 1.00 29.73 293 GLY A CA 1
ATOM 2217 C C . GLY A 1 293 ? -10.074 11.856 -8.590 1.00 29.73 293 GLY A C 1
ATOM 2218 O O . GLY A 1 293 ? -9.454 11.948 -7.537 1.00 29.73 293 GLY A O 1
ATOM 2219 N N . GLY A 1 294 ? -11.274 12.406 -8.781 1.00 43.72 294 GLY A N 1
ATOM 2220 C CA . GLY A 1 294 ? -12.125 12.921 -7.705 1.00 43.72 294 GLY A CA 1
ATOM 2221 C C . GLY A 1 294 ? -11.667 14.179 -6.970 1.00 43.72 294 GLY A C 1
ATOM 2222 O O . GLY A 1 294 ? -10.550 14.675 -7.098 1.00 43.72 294 GLY A O 1
ATOM 2223 N N . LEU A 1 295 ? -12.578 14.685 -6.139 1.00 52.12 295 LEU A N 1
ATOM 2224 C CA . LEU A 1 295 ? -12.262 15.650 -5.093 1.00 52.12 295 LEU A CA 1
ATOM 2225 C C . LEU A 1 295 ? -11.492 14.930 -3.982 1.00 52.12 295 LEU A C 1
ATOM 2227 O O . LEU A 1 295 ? -12.088 14.364 -3.070 1.00 52.12 295 LEU A O 1
ATOM 2231 N N . THR A 1 296 ? -10.160 14.913 -4.086 1.00 64.50 296 THR A N 1
ATOM 2232 C CA . THR A 1 296 ? -9.297 14.150 -3.164 1.00 64.50 296 THR A CA 1
ATOM 2233 C C . THR A 1 296 ? -9.259 14.712 -1.742 1.00 64.50 296 THR A C 1
ATOM 2235 O O . THR A 1 296 ? -8.765 14.034 -0.845 1.00 64.50 296 THR A O 1
ATOM 2238 N N . SER A 1 297 ? -9.702 15.956 -1.531 1.00 81.50 297 SER A N 1
ATOM 2239 C CA . SER A 1 297 ? -9.745 16.595 -0.214 1.00 81.50 297 SER A CA 1
ATOM 2240 C C . SER A 1 297 ? -10.767 17.738 -0.157 1.00 81.50 297 SER A C 1
ATOM 2242 O O . SER A 1 297 ? -11.090 18.334 -1.189 1.00 81.50 297 SER A O 1
ATOM 2244 N N . THR A 1 298 ? -11.272 18.057 1.039 1.00 83.50 298 THR A N 1
ATOM 2245 C CA . THR A 1 298 ? -12.205 19.178 1.266 1.00 83.50 298 THR A CA 1
ATOM 2246 C C . THR A 1 298 ? -11.552 20.516 0.938 1.00 83.50 298 THR A C 1
ATOM 2248 O O . THR A 1 298 ? -12.179 21.369 0.323 1.00 83.50 298 THR A O 1
ATOM 2251 N N . GLU A 1 299 ? -10.278 20.691 1.277 1.00 86.38 299 GLU A N 1
ATOM 2252 C CA . GLU A 1 299 ? -9.536 21.931 1.041 1.00 86.38 299 GLU A CA 1
ATOM 2253 C C . GLU A 1 299 ? -9.396 22.198 -0.465 1.00 86.38 299 GLU A C 1
ATOM 2255 O O . GLU A 1 299 ? -9.645 23.310 -0.930 1.00 86.38 299 GLU A O 1
ATOM 2260 N N . ARG A 1 300 ? -9.088 21.158 -1.256 1.00 83.00 300 ARG A N 1
ATOM 2261 C CA . 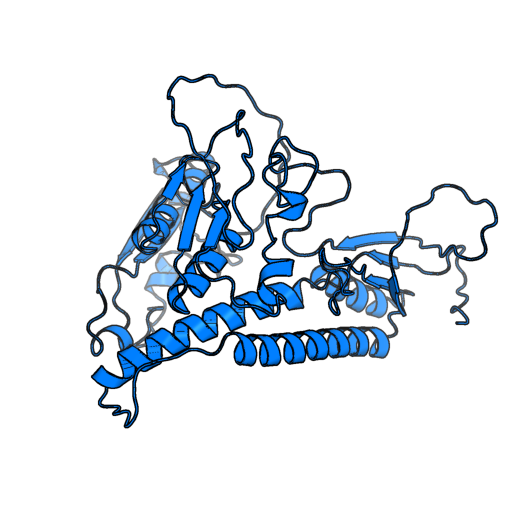ARG A 1 300 ? -9.054 21.245 -2.725 1.00 83.00 300 ARG A CA 1
ATOM 2262 C C . ARG A 1 300 ? -10.439 21.448 -3.328 1.00 83.00 300 ARG A C 1
ATOM 2264 O O . ARG A 1 300 ? -10.556 22.185 -4.304 1.00 83.00 300 ARG A O 1
ATOM 2271 N N . ALA A 1 301 ? -11.473 20.822 -2.767 1.00 82.00 301 ALA A N 1
ATOM 2272 C CA . ALA A 1 301 ? -12.850 21.008 -3.213 1.00 82.00 301 ALA A CA 1
ATOM 2273 C C . ALA A 1 301 ? -13.297 22.464 -3.049 1.00 82.00 301 ALA A C 1
ATOM 2275 O O . ALA A 1 301 ? -13.691 23.096 -4.030 1.00 82.00 301 ALA A O 1
ATOM 2276 N N . ASN A 1 302 ? -13.127 23.017 -1.848 1.00 85.50 302 ASN A N 1
ATOM 2277 C CA . ASN A 1 302 ? -13.474 24.398 -1.528 1.00 85.50 302 ASN A CA 1
ATOM 2278 C C . ASN A 1 302 ? -12.651 25.391 -2.365 1.00 85.50 302 ASN A C 1
ATOM 2280 O O . ASN A 1 302 ? -13.208 26.362 -2.867 1.00 85.50 302 ASN A O 1
ATOM 2284 N N . ALA A 1 303 ? -11.358 25.127 -2.589 1.00 85.88 303 ALA A N 1
ATOM 2285 C CA . ALA A 1 303 ? -10.508 25.969 -3.436 1.00 85.88 303 ALA A CA 1
ATOM 2286 C C . ALA A 1 303 ? -10.869 25.919 -4.935 1.00 85.88 303 ALA A C 1
ATOM 2288 O O . ALA A 1 303 ? -10.626 26.889 -5.648 1.00 85.88 303 ALA A O 1
ATOM 2289 N N . THR A 1 304 ? -11.428 24.805 -5.425 1.00 83.81 304 THR A N 1
ATOM 2290 C CA . THR A 1 304 ? -11.769 24.627 -6.851 1.00 83.81 304 THR A CA 1
ATOM 2291 C C . THR A 1 304 ? -13.171 25.136 -7.180 1.00 83.81 304 THR A C 1
ATOM 2293 O O . THR A 1 304 ? -13.369 25.754 -8.222 1.00 83.81 304 THR A O 1
ATOM 2296 N N . PHE A 1 305 ? -14.144 24.864 -6.307 1.00 82.31 305 PHE A N 1
ATOM 2297 C CA . PHE A 1 305 ? -15.568 25.094 -6.571 1.00 82.31 305 PHE A CA 1
ATOM 2298 C C . PHE A 1 305 ? -16.198 26.184 -5.691 1.00 82.31 305 PHE A C 1
ATOM 2300 O O . PHE A 1 305 ? -17.306 26.628 -5.982 1.00 82.31 305 PHE A O 1
ATOM 2307 N N . GLY A 1 306 ? -15.502 26.646 -4.649 1.00 85.94 306 GLY A N 1
ATOM 2308 C CA . GLY A 1 306 ? -16.038 27.541 -3.624 1.00 85.94 306 GLY A CA 1
ATOM 2309 C C . GLY A 1 306 ? -16.734 26.771 -2.498 1.00 85.94 306 GLY A C 1
ATOM 2310 O O . GLY A 1 306 ? -17.484 25.829 -2.739 1.00 85.94 306 GLY A O 1
ATOM 2311 N N . GLU A 1 307 ? -16.497 27.182 -1.252 1.00 87.38 307 GLU A N 1
ATOM 2312 C CA . GLU A 1 307 ? -17.018 26.512 -0.049 1.00 87.38 307 GLU A CA 1
ATOM 2313 C C . GLU A 1 307 ? -18.554 26.436 -0.021 1.00 87.38 307 GLU A C 1
ATOM 2315 O O . GLU A 1 307 ? -19.113 25.406 0.338 1.00 87.38 307 GLU A O 1
ATOM 2320 N N . THR A 1 308 ? -19.249 27.468 -0.511 1.00 90.06 308 THR A N 1
ATOM 2321 C CA . THR A 1 308 ? -20.721 27.496 -0.622 1.00 90.06 308 THR A CA 1
ATOM 2322 C C . THR A 1 308 ? -21.299 26.479 -1.609 1.00 90.06 308 THR A C 1
ATOM 2324 O O . THR A 1 308 ? -22.510 26.289 -1.632 1.00 90.06 308 THR A O 1
ATOM 2327 N N . ASN A 1 309 ? -20.459 25.868 -2.450 1.00 84.75 309 ASN A N 1
ATOM 2328 C CA . ASN A 1 309 ? -20.853 24.898 -3.470 1.00 84.75 309 ASN A CA 1
ATOM 2329 C C . ASN A 1 309 ? -20.438 23.464 -3.100 1.00 84.75 309 ASN A C 1
ATOM 2331 O O . ASN A 1 309 ? -20.618 22.561 -3.919 1.00 84.75 309 ASN A O 1
ATOM 2335 N N . ILE A 1 310 ? -19.888 23.239 -1.899 1.00 85.50 310 ILE A N 1
ATOM 2336 C CA . ILE A 1 310 ? -19.433 21.928 -1.425 1.00 85.50 310 ILE A CA 1
ATOM 2337 C C . ILE A 1 310 ? -20.222 21.498 -0.185 1.00 85.50 310 ILE A C 1
ATOM 2339 O O . ILE A 1 310 ? -20.154 22.129 0.863 1.00 85.50 310 ILE A O 1
ATOM 2343 N N . GLU A 1 311 ? -20.916 20.364 -0.289 1.00 86.62 311 GLU A N 1
ATOM 2344 C CA . GLU A 1 311 ? -21.648 19.742 0.822 1.00 86.62 311 GLU A CA 1
ATOM 2345 C C . GLU A 1 311 ? -20.875 18.521 1.346 1.00 86.62 311 GLU A C 1
ATOM 2347 O O . GLU A 1 311 ? -20.441 17.668 0.561 1.00 86.62 311 GLU A O 1
ATOM 2352 N N . VAL A 1 312 ? -20.701 18.407 2.669 1.00 87.88 312 VAL A N 1
ATOM 2353 C CA . VAL A 1 312 ? -19.849 17.375 3.293 1.00 87.88 312 VAL A CA 1
ATOM 2354 C C . VAL A 1 312 ? -20.669 16.443 4.179 1.00 87.88 312 VAL A C 1
ATOM 2356 O O . VAL A 1 312 ? -20.843 16.670 5.375 1.00 87.88 312 VAL A O 1
ATOM 2359 N N . TYR A 1 313 ? -21.094 15.317 3.610 1.00 87.00 313 TYR A N 1
ATOM 2360 C CA . TYR A 1 313 ? -21.727 14.240 4.371 1.00 87.00 313 TYR A CA 1
ATOM 2361 C C . TYR A 1 313 ? -20.653 13.430 5.092 1.00 87.00 313 TYR A C 1
ATOM 2363 O O . TYR A 1 313 ? -19.639 13.076 4.492 1.00 87.00 313 TYR A O 1
ATOM 2371 N N . HIS A 1 314 ? -20.851 13.099 6.366 1.00 90.62 314 HIS A N 1
ATOM 2372 C CA . HIS A 1 314 ? -19.906 12.262 7.101 1.00 90.62 314 HIS A CA 1
ATOM 2373 C C . HIS A 1 314 ? -20.570 11.445 8.204 1.00 90.62 314 HIS A C 1
ATOM 2375 O O . HIS A 1 314 ? -21.568 11.864 8.783 1.00 90.62 314 HIS A O 1
ATOM 2381 N N . SER A 1 315 ? -19.973 10.301 8.534 1.00 89.25 315 SER A N 1
ATOM 2382 C CA . SER A 1 315 ? -20.430 9.441 9.625 1.00 89.25 315 SER A CA 1
ATOM 2383 C C . SER A 1 315 ? -19.257 8.755 10.311 1.00 89.25 315 SER A C 1
ATOM 2385 O O . SER A 1 315 ? -18.239 8.449 9.689 1.00 89.25 315 SER A O 1
ATOM 2387 N N . PHE A 1 316 ? -19.425 8.480 11.600 1.00 90.69 316 PHE A N 1
ATOM 2388 C CA . PHE A 1 316 ? -18.690 7.406 12.260 1.00 90.69 316 PHE A CA 1
ATOM 2389 C C . PHE A 1 316 ? -19.459 6.097 12.057 1.00 90.69 316 PHE A C 1
ATOM 2391 O O . PHE A 1 316 ? -20.676 6.117 11.858 1.00 90.69 316 PHE A O 1
ATOM 2398 N N . TYR A 1 317 ? -18.759 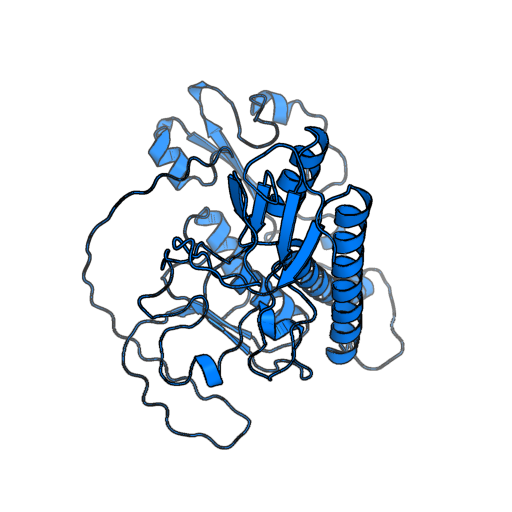4.971 12.094 1.00 90.75 317 TYR A N 1
ATOM 2399 C CA . TYR A 1 317 ? -19.367 3.644 12.046 1.00 90.75 317 TYR A CA 1
ATOM 2400 C C . TYR A 1 317 ? -18.580 2.677 12.928 1.00 90.75 317 TYR A C 1
ATOM 2402 O O . TYR A 1 317 ? -17.432 2.937 13.278 1.00 90.75 317 TYR A O 1
ATOM 2410 N N . TRP A 1 318 ? -19.198 1.557 13.292 1.00 91.81 318 TRP A N 1
ATOM 2411 C CA . TRP A 1 318 ? -18.570 0.516 14.101 1.00 91.81 318 TRP A CA 1
ATOM 2412 C C . TRP A 1 318 ? -18.697 -0.812 13.347 1.00 91.81 318 TRP A C 1
ATOM 2414 O O . TRP A 1 318 ? -19.828 -1.259 13.141 1.00 91.81 318 TRP A O 1
ATOM 2424 N N . PRO A 1 319 ? -17.587 -1.417 12.878 1.00 91.94 319 PRO A N 1
ATOM 2425 C CA . PRO A 1 319 ? -17.626 -2.726 12.230 1.00 91.94 319 PRO A CA 1
ATOM 2426 C C . PRO A 1 319 ? -18.285 -3.768 13.138 1.00 91.94 319 PRO A C 1
ATOM 2428 O O . PRO A 1 319 ? -18.052 -3.774 14.349 1.00 91.94 319 PRO A O 1
ATOM 2431 N N . LEU A 1 320 ? -19.089 -4.674 12.578 1.00 93.12 320 LEU A N 1
ATOM 2432 C CA . LEU A 1 320 ? -19.778 -5.692 13.380 1.00 93.12 320 LEU A CA 1
ATOM 2433 C C . LEU A 1 320 ? -18.773 -6.624 14.075 1.00 93.12 320 LEU A C 1
ATOM 2435 O O . LEU A 1 320 ? -18.952 -7.023 15.220 1.00 93.12 320 LEU A O 1
ATOM 2439 N N . GLU A 1 321 ? -17.660 -6.906 13.408 1.00 92.38 321 GLU A N 1
ATOM 2440 C CA . GLU A 1 321 ? -16.552 -7.717 13.904 1.00 92.38 321 GLU A CA 1
ATOM 2441 C C . GLU A 1 321 ? -15.862 -7.083 15.122 1.00 92.38 321 GLU A C 1
ATOM 2443 O O . GLU A 1 321 ? -15.189 -7.777 15.879 1.00 92.38 321 GLU A O 1
ATOM 2448 N N . TRP A 1 322 ? -16.022 -5.771 15.325 1.00 93.31 322 TRP A N 1
ATOM 2449 C CA . TRP A 1 322 ? -15.414 -5.009 16.418 1.00 93.31 322 TRP A CA 1
ATOM 2450 C C . TRP A 1 322 ? -16.282 -4.979 17.684 1.00 93.31 322 TRP A C 1
ATOM 2452 O O . TRP A 1 322 ? -15.769 -4.633 18.754 1.00 93.31 322 TRP A O 1
ATOM 2462 N N . THR A 1 323 ? -17.558 -5.383 17.602 1.00 94.06 323 THR A N 1
ATOM 2463 C CA . THR A 1 323 ? -18.486 -5.330 18.743 1.00 94.06 323 THR A CA 1
ATOM 2464 C C . THR A 1 323 ? -18.158 -6.369 19.811 1.00 94.06 323 THR A C 1
ATOM 2466 O O . THR A 1 323 ? -18.164 -6.042 20.994 1.00 94.06 323 THR A O 1
ATOM 2469 N N . VAL A 1 324 ? -17.842 -7.607 19.413 1.00 95.56 324 VAL A N 1
ATOM 2470 C CA . VAL A 1 324 ? -17.516 -8.703 20.347 1.00 95.56 324 VAL A CA 1
ATOM 2471 C C . VAL A 1 324 ? -16.135 -8.520 20.997 1.00 95.56 324 VAL A C 1
ATOM 2473 O O . VAL A 1 324 ? -16.040 -8.693 22.213 1.00 95.56 324 VAL A O 1
ATOM 2476 N N . PRO A 1 325 ? -15.073 -8.096 20.276 1.00 93.00 325 PRO A N 1
ATOM 2477 C CA . PRO A 1 325 ? -13.796 -7.777 20.908 1.00 93.00 325 PRO A CA 1
ATOM 2478 C C . PRO A 1 325 ? -13.823 -6.546 21.820 1.00 93.00 325 PRO A C 1
ATOM 2480 O O . PRO A 1 325 ? -12.950 -6.407 22.678 1.00 93.00 325 PRO A O 1
ATOM 2483 N N . GLY A 1 326 ? -14.813 -5.661 21.649 1.00 92.69 326 GLY A N 1
ATOM 2484 C CA . GLY A 1 326 ? -14.915 -4.402 22.386 1.00 92.69 326 GLY A CA 1
ATOM 2485 C C . GLY A 1 326 ? -13.939 -3.329 21.896 1.00 92.69 326 GLY A C 1
ATOM 2486 O O . GLY A 1 326 ? -13.481 -2.513 22.694 1.00 92.69 326 GLY A O 1
ATOM 2487 N N . ARG A 1 327 ? -13.597 -3.329 20.598 1.00 89.94 327 ARG A N 1
ATOM 2488 C CA . ARG A 1 327 ? -12.788 -2.262 19.981 1.00 89.94 327 ARG A CA 1
ATOM 2489 C C . ARG A 1 327 ? -13.576 -0.950 19.929 1.00 89.94 327 ARG A C 1
ATOM 2491 O O . ARG A 1 327 ? -14.806 -0.963 19.859 1.00 89.94 327 ARG A O 1
ATOM 2498 N N . ASP A 1 328 ? -12.865 0.177 19.916 1.00 87.50 328 ASP A N 1
ATOM 2499 C CA . ASP A 1 328 ? -13.480 1.507 19.931 1.00 87.50 328 ASP A CA 1
ATOM 2500 C C . ASP A 1 328 ? -14.436 1.746 18.745 1.00 87.50 328 ASP A C 1
ATOM 2502 O O . ASP A 1 328 ? -14.081 1.612 17.573 1.00 87.50 328 ASP A O 1
ATOM 2506 N N . LYS A 1 329 ? -15.655 2.165 19.089 1.00 85.88 329 LYS A N 1
ATOM 2507 C CA . LYS A 1 329 ? -16.754 2.494 18.175 1.00 85.88 329 LYS A CA 1
ATOM 2508 C C . LYS A 1 329 ? -16.590 3.830 17.443 1.00 85.88 329 LYS A C 1
ATOM 2510 O O . LYS A 1 329 ? -17.305 4.074 16.478 1.00 85.88 329 LYS A O 1
ATOM 2515 N N . ASN A 1 330 ? -15.696 4.703 17.912 1.00 83.44 330 ASN A N 1
ATOM 2516 C CA . ASN A 1 330 ? -15.478 6.043 17.358 1.00 83.44 330 ASN A CA 1
ATOM 2517 C C . ASN A 1 330 ? -14.231 6.131 16.455 1.00 83.44 330 ASN A C 1
ATOM 2519 O O . ASN A 1 330 ? -13.926 7.204 15.931 1.00 83.44 330 ASN A O 1
ATOM 2523 N N . SER A 1 331 ? -13.515 5.026 16.244 1.00 82.75 331 SER A N 1
ATOM 2524 C CA . SER A 1 331 ? -12.286 5.004 15.445 1.00 82.75 331 SER A CA 1
ATOM 2525 C C . SER A 1 331 ? -12.557 5.023 13.935 1.00 82.75 331 SER A C 1
ATOM 2527 O O . SER A 1 331 ? -11.868 5.727 13.195 1.00 82.75 331 SER A O 1
ATOM 2529 N N . CYS A 1 332 ? -13.573 4.300 13.452 1.00 87.50 332 CYS A N 1
ATOM 2530 C CA . CYS A 1 332 ? -13.879 4.241 12.022 1.00 87.50 332 CYS A CA 1
ATOM 2531 C C . CYS A 1 332 ? -14.766 5.420 11.583 1.00 87.50 332 CYS A C 1
ATOM 2533 O O . CYS A 1 332 ? -15.783 5.739 12.202 1.00 87.50 332 CYS A O 1
ATOM 2535 N N . TYR A 1 333 ? -14.371 6.087 10.498 1.00 88.44 333 TYR A N 1
ATOM 2536 C CA . TYR A 1 333 ? -15.007 7.307 10.001 1.00 88.44 333 TYR A CA 1
ATOM 2537 C C . TYR A 1 333 ? -14.966 7.356 8.474 1.00 88.44 333 TYR A C 1
ATOM 2539 O O . TYR A 1 333 ? -13.949 7.025 7.866 1.00 88.44 333 TYR A O 1
ATOM 2547 N N . LEU A 1 334 ? -16.053 7.828 7.868 1.00 87.88 334 LEU A N 1
ATOM 2548 C CA . LEU A 1 334 ? -16.162 8.099 6.438 1.00 87.88 334 LEU A CA 1
ATOM 2549 C C . LEU A 1 334 ? -16.687 9.515 6.195 1.00 87.88 334 LEU A C 1
ATOM 2551 O O . LEU A 1 334 ? -17.407 10.083 7.023 1.00 87.88 334 LEU A O 1
ATOM 2555 N N . LYS A 1 335 ? -16.363 10.075 5.028 1.00 87.06 335 LYS A N 1
ATOM 2556 C CA . LYS A 1 335 ? -17.002 11.287 4.511 1.00 87.06 335 LYS A CA 1
ATOM 2557 C C . LYS A 1 335 ? -17.100 11.271 2.990 1.00 87.06 335 LYS A C 1
ATOM 2559 O O . LYS A 1 335 ? -16.313 10.601 2.327 1.00 87.06 335 LYS A O 1
ATOM 2564 N N . VAL A 1 336 ? -18.039 12.042 2.456 1.00 83.88 336 VAL A N 1
ATOM 2565 C CA . VAL A 1 336 ? -18.314 12.181 1.025 1.00 83.88 336 VAL A CA 1
ATOM 2566 C C . VAL A 1 336 ? -18.513 13.663 0.700 1.00 83.88 336 VAL A C 1
ATOM 2568 O O . VAL A 1 336 ? -19.260 14.354 1.392 1.00 83.88 336 VAL A O 1
ATOM 2571 N N . LEU A 1 337 ? -17.818 14.152 -0.330 1.00 81.81 337 LEU A N 1
ATOM 2572 C CA . LEU A 1 337 ? -17.792 15.563 -0.739 1.00 81.81 337 LEU A CA 1
ATOM 2573 C C . LEU A 1 337 ? -18.628 15.743 -2.008 1.00 81.81 337 LEU A C 1
ATOM 2575 O O . LEU A 1 337 ? -18.244 15.211 -3.048 1.00 81.81 337 LEU A O 1
ATOM 2579 N N . CYS A 1 338 ? -19.752 16.455 -1.933 1.00 79.50 338 CYS A N 1
ATOM 2580 C CA . CYS A 1 338 ? -20.629 16.699 -3.084 1.00 79.50 338 CYS A CA 1
ATOM 2581 C C . CYS A 1 338 ? -20.369 18.086 -3.661 1.00 79.50 338 CYS A C 1
ATOM 2583 O O . CYS A 1 338 ? -20.310 19.048 -2.899 1.00 79.50 338 CYS A O 1
ATOM 2585 N N . HIS A 1 339 ? -20.347 18.212 -4.987 1.00 80.12 339 HIS A N 1
ATOM 2586 C CA . HIS A 1 339 ? -20.560 19.508 -5.630 1.00 80.12 339 HIS A CA 1
ATOM 2587 C C . HIS A 1 339 ? -22.070 19.781 -5.707 1.00 80.12 339 HIS A C 1
ATOM 2589 O O . HIS A 1 339 ? -22.810 18.991 -6.294 1.00 80.12 339 HIS A O 1
ATOM 2595 N N . ILE A 1 340 ? -22.544 20.864 -5.089 1.00 74.31 340 ILE A N 1
ATOM 2596 C CA . ILE A 1 340 ? -23.976 21.188 -4.964 1.00 74.31 340 ILE A CA 1
ATOM 2597 C C . ILE A 1 340 ? -24.650 21.429 -6.334 1.00 74.31 340 ILE A C 1
ATOM 2599 O O . ILE A 1 340 ? -25.714 20.846 -6.549 1.00 74.31 340 ILE A O 1
ATOM 2603 N N . PRO A 1 341 ? -24.060 22.195 -7.281 1.00 64.19 341 PRO A N 1
ATOM 2604 C CA . PRO A 1 341 ? -24.639 22.414 -8.612 1.00 64.19 341 PRO A CA 1
ATOM 2605 C C . PRO A 1 341 ? -24.874 21.142 -9.441 1.00 64.19 341 PRO A C 1
ATOM 2607 O O . PRO A 1 341 ? -25.899 21.044 -10.110 1.00 64.19 341 PRO A O 1
ATOM 2610 N N . ASP A 1 342 ? -23.963 20.163 -9.378 1.00 55.16 342 ASP A N 1
ATOM 2611 C CA . ASP A 1 342 ? -23.992 18.968 -10.246 1.00 55.16 342 ASP A CA 1
ATOM 2612 C C . ASP A 1 342 ? -24.437 17.679 -9.524 1.00 55.16 342 ASP A C 1
ATOM 2614 O O . ASP A 1 342 ? -24.592 16.630 -10.146 1.00 55.16 342 ASP A O 1
ATOM 2618 N N . GLN A 1 343 ? -24.584 17.723 -8.195 1.00 53.34 343 GLN A N 1
ATOM 2619 C CA . GLN A 1 343 ? -24.842 16.595 -7.279 1.00 53.34 343 GLN A CA 1
ATOM 2620 C C . GLN A 1 343 ? -23.855 15.406 -7.330 1.00 53.34 343 GLN A C 1
ATOM 2622 O O . GLN A 1 343 ? -24.054 14.445 -6.582 1.00 53.34 343 GLN A O 1
ATOM 2627 N N . GLY A 1 344 ? -22.818 15.448 -8.176 1.00 48.53 344 GLY A N 1
ATOM 2628 C CA . GLY A 1 344 ? -21.907 14.339 -8.486 1.00 48.53 344 GLY A CA 1
ATOM 2629 C C . GLY A 1 344 ? -20.716 14.123 -7.532 1.00 48.53 344 GLY A C 1
ATOM 2630 O O . GLY A 1 344 ? -20.376 14.965 -6.700 1.00 48.53 344 GLY A O 1
ATOM 2631 N N . PHE A 1 345 ? -20.053 12.975 -7.701 1.00 53.03 345 PHE A N 1
ATOM 2632 C CA . PHE A 1 345 ? -18.956 12.423 -6.882 1.00 53.03 345 PHE A CA 1
ATOM 2633 C C . PHE A 1 345 ? -17.798 11.859 -7.785 1.00 53.03 345 PHE A C 1
ATOM 2635 O O . PHE A 1 345 ? -18.009 11.841 -8.992 1.00 53.03 345 PHE A O 1
ATOM 2642 N N . SER A 1 346 ? -16.605 11.417 -7.262 1.00 42.41 346 SER A N 1
ATOM 2643 C CA . SER A 1 346 ? -15.313 10.991 -7.966 1.00 42.41 346 SER A CA 1
ATOM 2644 C C . SER A 1 346 ? -14.754 9.497 -8.074 1.00 42.41 346 SER A C 1
ATOM 2646 O O . SER A 1 346 ? -13.684 9.338 -8.655 1.00 42.41 346 SER A O 1
ATOM 2648 N N . ALA A 1 347 ? -15.357 8.401 -7.566 1.00 34.31 347 ALA A N 1
ATOM 2649 C CA . ALA A 1 347 ? -15.011 6.955 -7.795 1.00 34.31 347 ALA A CA 1
ATOM 2650 C C . ALA A 1 347 ? -15.958 6.095 -8.727 1.00 34.31 347 ALA A C 1
ATOM 2652 O O . ALA A 1 347 ? -15.538 5.761 -9.826 1.00 34.31 347 ALA A O 1
ATOM 2653 N N . ALA A 1 348 ? -17.257 5.848 -8.413 1.00 46.56 348 ALA A N 1
ATOM 2654 C CA . ALA A 1 348 ? -18.294 5.359 -9.376 1.00 46.56 348 ALA A CA 1
ATOM 2655 C C . ALA A 1 348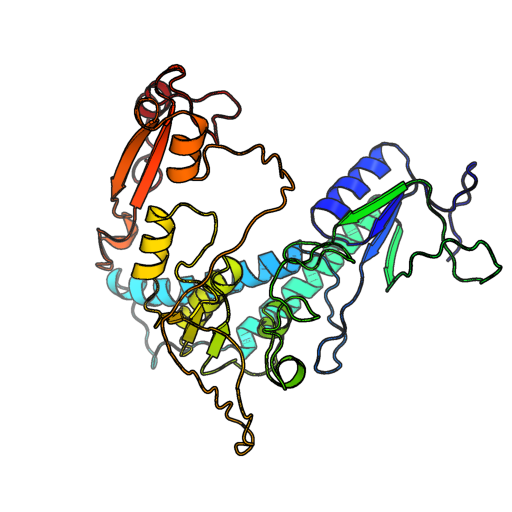 ? -18.642 6.331 -10.547 1.00 46.56 348 ALA A C 1
ATOM 2657 O O . ALA A 1 348 ? -18.365 6.061 -11.707 1.00 46.56 348 ALA A O 1
ATOM 2658 N N . MET A 1 349 ? -19.247 7.489 -10.264 1.00 49.69 349 MET A N 1
ATOM 2659 C CA . MET A 1 349 ? -18.571 8.800 -10.302 1.00 49.69 349 MET A CA 1
ATOM 2660 C C . MET A 1 349 ? -17.659 9.190 -11.498 1.00 49.69 349 MET A C 1
ATOM 2662 O O . MET A 1 349 ? -17.773 10.320 -11.955 1.00 49.69 349 MET A O 1
ATOM 2666 N N . THR A 1 350 ? -16.830 8.313 -12.081 1.00 48.47 350 THR A N 1
ATOM 2667 C CA . THR A 1 350 ? -16.394 8.491 -13.487 1.00 48.47 350 THR A CA 1
ATOM 2668 C C . THR A 1 350 ? -17.620 8.546 -14.410 1.00 48.47 350 THR A C 1
ATOM 2670 O O . THR A 1 350 ? -17.624 9.259 -15.408 1.00 48.47 350 THR A O 1
ATOM 2673 N N . CYS A 1 351 ? -18.700 7.863 -14.014 1.00 53.56 351 CYS A N 1
ATOM 2674 C CA . CYS A 1 351 ? -20.041 7.949 -14.589 1.00 53.56 351 CYS A CA 1
ATOM 2675 C C . CYS A 1 351 ? -20.957 8.987 -13.894 1.00 53.56 351 CYS A C 1
ATOM 2677 O O . CYS A 1 351 ? -22.171 8.920 -14.059 1.00 53.56 351 CYS A O 1
ATOM 2679 N N . GLY A 1 352 ? -20.421 9.902 -13.077 1.00 67.25 352 GLY A N 1
ATOM 2680 C CA . GLY A 1 352 ? -21.194 10.984 -12.450 1.00 67.25 352 GLY A CA 1
ATOM 2681 C C . GLY A 1 352 ? -22.202 10.572 -11.364 1.00 67.25 352 GLY A C 1
ATOM 2682 O O . GLY A 1 352 ? -23.241 11.214 -11.247 1.00 67.25 352 GLY A O 1
ATOM 2683 N N . LEU A 1 353 ? -21.932 9.522 -10.569 1.00 72.94 353 LEU A N 1
ATOM 2684 C CA . LEU A 1 353 ? -22.791 9.127 -9.430 1.00 72.94 353 LEU A CA 1
ATOM 2685 C C . LEU A 1 353 ? -23.129 10.328 -8.536 1.00 72.94 353 LEU A C 1
ATOM 2687 O O . LEU A 1 353 ? -22.229 11.040 -8.100 1.00 72.94 353 LEU A O 1
ATOM 2691 N N . THR A 1 354 ? -24.404 10.467 -8.187 1.00 78.31 354 THR A N 1
ATOM 2692 C CA . THR A 1 354 ? -24.925 11.527 -7.317 1.00 78.31 354 THR A CA 1
ATOM 2693 C C . THR A 1 354 ? -25.261 11.051 -5.903 1.00 78.31 354 THR A C 1
ATOM 2695 O O . THR A 1 354 ? -25.511 9.864 -5.677 1.00 78.31 354 THR A O 1
ATOM 2698 N N . LYS A 1 355 ? -25.370 11.982 -4.943 1.00 81.12 355 LYS A N 1
ATOM 2699 C CA . LYS A 1 355 ? -25.853 11.682 -3.576 1.00 81.12 355 LYS A CA 1
ATOM 2700 C C . LYS A 1 355 ? -27.223 11.005 -3.559 1.00 81.12 355 LYS A C 1
ATOM 2702 O O . LYS A 1 355 ? -27.405 10.028 -2.841 1.00 81.12 355 LYS A O 1
ATOM 2707 N N . ARG A 1 356 ? -28.147 11.437 -4.421 1.00 82.06 356 ARG A N 1
ATOM 2708 C CA . ARG A 1 356 ? -29.469 10.812 -4.568 1.00 82.06 356 ARG A CA 1
ATOM 2709 C C . ARG A 1 356 ? -29.390 9.353 -5.034 1.00 82.06 356 ARG A C 1
ATOM 2711 O O . ARG A 1 356 ? -30.186 8.536 -4.587 1.00 82.06 356 ARG A O 1
ATOM 2718 N N . GLN A 1 357 ? -28.458 9.020 -5.928 1.00 83.06 357 GLN A N 1
ATOM 2719 C CA . GLN A 1 357 ? -28.248 7.637 -6.377 1.00 83.06 357 GLN A CA 1
ATOM 2720 C C . GLN A 1 357 ? -27.555 6.786 -5.307 1.00 83.06 357 GLN A C 1
ATOM 2722 O O . GLN A 1 357 ? -27.906 5.619 -5.149 1.00 83.06 357 GLN A O 1
ATOM 2727 N N . LEU A 1 358 ? -26.621 7.368 -4.547 1.00 84.12 358 LEU A N 1
ATOM 2728 C CA . LEU A 1 358 ? -26.004 6.707 -3.396 1.00 84.12 358 LEU A CA 1
ATOM 2729 C C . LEU A 1 358 ? -27.065 6.341 -2.343 1.00 84.12 358 LEU A C 1
ATOM 2731 O O . LEU A 1 358 ? -27.152 5.184 -1.953 1.00 84.12 358 LEU A O 1
ATOM 2735 N N . ASP A 1 359 ? -27.942 7.283 -1.981 1.00 84.94 359 ASP A N 1
ATOM 2736 C CA . ASP A 1 359 ? -29.035 7.058 -1.019 1.00 84.94 359 ASP A CA 1
ATOM 2737 C C . ASP A 1 359 ? -30.095 6.059 -1.516 1.00 84.94 359 ASP A C 1
ATOM 2739 O O . ASP A 1 359 ? -30.742 5.382 -0.719 1.00 84.94 359 ASP A O 1
ATOM 2743 N N . ALA A 1 360 ? -30.284 5.959 -2.835 1.00 87.06 360 ALA A N 1
ATOM 2744 C CA . ALA A 1 360 ? -31.189 4.995 -3.459 1.00 87.06 360 ALA A CA 1
ATOM 2745 C C . ALA A 1 360 ? -30.570 3.594 -3.637 1.00 87.06 360 ALA A C 1
ATOM 2747 O O . ALA A 1 360 ? -31.274 2.664 -4.038 1.00 87.06 360 ALA A O 1
ATOM 2748 N N . THR A 1 361 ? -29.270 3.423 -3.374 1.00 86.19 361 THR A N 1
ATOM 2749 C CA . THR A 1 361 ? -28.593 2.130 -3.512 1.00 86.19 361 THR A CA 1
ATOM 2750 C C . THR A 1 361 ? -28.943 1.237 -2.324 1.00 86.19 361 THR A C 1
ATOM 2752 O O . THR A 1 361 ? -28.715 1.594 -1.171 1.00 86.19 361 THR A O 1
ATOM 2755 N N . ALA A 1 362 ? -29.506 0.056 -2.596 1.00 88.38 362 ALA A N 1
ATOM 2756 C CA . ALA A 1 362 ? -29.881 -0.890 -1.550 1.00 88.38 362 ALA A CA 1
ATOM 2757 C C . ALA A 1 362 ? -28.629 -1.387 -0.790 1.00 88.38 362 ALA A C 1
ATOM 2759 O O . ALA A 1 362 ? -27.721 -1.934 -1.421 1.00 88.38 362 ALA A O 1
ATOM 2760 N N . PRO A 1 363 ? -28.560 -1.228 0.546 1.00 84.56 363 PRO A N 1
ATOM 2761 C CA . PRO A 1 363 ? -27.364 -1.568 1.306 1.00 84.56 363 PRO A CA 1
ATOM 2762 C C . PRO A 1 363 ? -27.230 -3.075 1.546 1.00 84.56 363 PRO A C 1
ATOM 2764 O O . PRO A 1 363 ? -28.200 -3.754 1.892 1.00 84.56 363 PRO A O 1
ATOM 2767 N N . LEU A 1 364 ? -26.000 -3.582 1.455 1.00 84.81 364 LEU A N 1
ATOM 2768 C CA . LEU A 1 364 ? -25.649 -4.935 1.892 1.00 84.81 364 LEU A CA 1
ATOM 2769 C C . LEU A 1 364 ? -25.507 -4.965 3.420 1.00 84.81 364 LEU A C 1
ATOM 2771 O O . LEU A 1 364 ? -24.816 -4.130 3.998 1.00 84.81 364 LEU A O 1
ATOM 2775 N N . ARG A 1 365 ? -26.168 -5.926 4.077 1.00 84.69 365 ARG A N 1
ATOM 2776 C CA . ARG A 1 365 ? -26.263 -6.018 5.543 1.00 84.69 365 ARG A CA 1
ATOM 2777 C C . ARG A 1 365 ? -25.833 -7.392 6.064 1.00 84.69 365 ARG A C 1
ATOM 2779 O O . ARG A 1 365 ? -26.360 -8.381 5.558 1.00 84.69 365 ARG A O 1
ATOM 2786 N N . PRO A 1 366 ? -25.002 -7.470 7.122 1.00 84.12 366 PRO A N 1
ATOM 2787 C CA . PRO A 1 366 ? -24.194 -6.396 7.716 1.00 84.12 366 PRO A CA 1
ATOM 2788 C C . PRO A 1 366 ? -22.895 -6.165 6.918 1.00 84.12 366 PRO A C 1
ATOM 2790 O O . PRO A 1 366 ? -22.219 -7.125 6.562 1.00 84.12 366 PRO A O 1
ATOM 2793 N N . ALA A 1 367 ? -22.522 -4.908 6.660 1.00 84.38 367 ALA A N 1
ATOM 2794 C CA . ALA A 1 367 ? -21.231 -4.561 6.059 1.00 84.38 367 ALA A CA 1
ATOM 2795 C C . ALA A 1 367 ? -20.805 -3.132 6.435 1.00 84.38 367 ALA A C 1
ATOM 2797 O O . ALA A 1 367 ? -21.634 -2.231 6.464 1.00 84.38 367 ALA A O 1
ATOM 2798 N N . SER A 1 368 ? -19.504 -2.901 6.627 1.00 84.06 368 SER A N 1
ATOM 2799 C CA . SER A 1 368 ? -18.927 -1.562 6.877 1.00 84.06 368 SER A CA 1
ATOM 2800 C C . SER A 1 368 ? -18.980 -0.604 5.674 1.00 84.06 368 SER A C 1
ATOM 2802 O O . SER A 1 368 ? -18.594 0.553 5.799 1.00 84.06 368 SER A O 1
ATOM 2804 N N . ALA A 1 369 ? -19.386 -1.100 4.500 1.00 80.75 369 ALA A N 1
ATOM 2805 C CA . ALA A 1 369 ? -19.522 -0.329 3.261 1.00 80.75 369 ALA A CA 1
ATOM 2806 C C . ALA A 1 369 ? -20.968 0.136 2.980 1.00 80.75 369 ALA A C 1
ATOM 2808 O O . ALA A 1 369 ? -21.201 0.773 1.953 1.00 80.75 369 ALA A O 1
ATOM 2809 N N . GLN A 1 370 ? -21.917 -0.216 3.858 1.00 79.00 370 GLN A N 1
ATOM 2810 C CA . GLN A 1 370 ? -23.252 0.389 3.927 1.00 79.00 370 GLN A CA 1
ATOM 2811 C C . GLN A 1 370 ? -23.168 1.794 4.542 1.00 79.00 370 GLN A C 1
ATOM 2813 O O . GLN A 1 370 ? -23.945 2.654 4.074 1.00 79.00 370 GLN A O 1
#

Foldseek 3Di:
DDQPDDPDPFSWAEEEEALAPVSLVVLLVVLVVVTAAEYEFEWDQDPVRDTPLDTLHLVLLVVLLVLLLVVLVVLVVVLLVVLVVDDDDDDDDADDLQVSLVVSSVVSNVVRVVSVCVCVVSVHHYHHHDDDDDPDPPDDPPDGGYNYYHYDSHPQGDDVPDPDDEPAPDRAFNNDPCRSPPPDHSSVQSNDNDHPAADEQEELDPSSLSVQSSCVSNPHNYAYEYCDPFHHPPAARVVSVLSVVVRPHHYHYADDDDDPQDDDPPDDDDDDGDDDDDDDDDDDDDDDDPDQFWPRYPVSVCVPQNNVQKDKDKDQAAQPSCVSSVPDSRSHMDMFIAGNVQQFTGPVRVVGDGPVNVVVDDDDPPDPVD

Radius of gyration: 24.75 Å; chains: 1; bounding box: 63×56×68 Å

InterPro domains:
  IPR016156 FAD/NAD-linked reductase, dimerisation domain superfamily [G3DSA:3.30.390.30] (292-370)
  IPR023753 FAD/NAD(P)-binding domain [PF07992] (12-247)
  IPR036188 FAD/NAD(P)-binding domain superfamily [G3DSA:3.50.50.60] (10-163)
  IPR036188 FAD/NAD(P)-binding domain superfamily [G3DSA:3.50.50.60] (172-288)
  IPR036188 FAD/NAD(P)-binding domain superfamily [SSF51905] (8-243)
  IPR046952 Glutathione reductase/thioredoxin reductase-like [PTHR42737] (11-280)

pLDDT: mean 70.45, std 21.22, range [19.06, 96.31]

Sequence (370 aa):
MELPVGPSSFDFDLLVIGAGSGGQAVSKEAVGFQKRVLVVDPVSPTSEGSTSVLGWSSVTMATVRKLLHQASLLGQAIRDSQKFGWTFNETGLSHSWTELRGALVTHAESAVLEVRRDLTDRGVTYLRARVELVTDTGGRKSRLSAETLVVDPGEGRGYPGEARGYPGEGRGYPGVPGDRELCVTSDELFFRPRPPGRTLVVGGSPEALECAGFLSGLGHEVTVTLPTSDPLPGFDRKMTQKIENHMLVELMEAHDKDVPAAPVPPGRLRVSLVCTAGHTTQDHFHTQRRLYGGLTSTERANATFGETNIEVYHSFYWPLEWTVPGRDKNSCYLKVLCHIPDQGFSAAMTCGLTKRQLDATAPLRPASAQ